Protein AF-A0A7X6Z9E1-F1 (afdb_monomer)

Sequence (309 aa):
MRNSAIYTGRVNTELPEDPATLPESLDFDAARTESERLTTEIERYRLSYHSEGVSLVSDAEYDALVRQLEAIERAFPELAGLDSPTRQVGAAIVSAGFPTHEHAERMLSLDNVFSLDELREWLDKTRAAAGRDVRWLCELKIAGLALSLAYRDGALETASTRGDGRVGEDLTENLPYLPMIPRRLTGEGIPEFFEARGEVFLSTAGFEALNERQHELQEAYAAEQRAKGVDEAQITVRYPEFANARNTAAGSLRQRAEKKNETELALMKERLARLALYVHGIGAWQDPAFENQSDAYDLLASWGLPVSP

Foldseek 3Di:
DDDDDDPPDDDPPDCDPALLDDPPPCDPVNLLVLLVVLQVVLQVQLCCCQAVLDGPDDPVVSVSSLSNNVSSCVVPVVSVDPPRPNNWARAADPALPFDKDFFPFFADDDDDDDDPVSVVVVVVVVCVVVVDDDDDDDDDPDQAWKWKFKDAPQATDFIFTCRRRGMTGTLVQCVVLQVQDDRGFDDDDDDRIWIFMWGKWADPVLLVVLQVVLVVVLVVQLVVCVVVVHDSVRRDRPRDRDDDTHSLRSVLSSDDPPPDDPVRNVSSSSSNNRIHIATQDIGDDDDDDDDDSVVVQVVCVNRVRHHGD

Mean predicted aligned error: 9.22 Å

pLDDT: mean 86.23, std 15.83, range [26.33, 98.19]

Radius of gyration: 23.2 Å; Cα contacts (8 Å, |Δi|>4): 419; chains: 1; bounding box: 50×64×64 Å

Solvent-accessible surface area (backbone atoms only — not comparable to full-atom values): 18052 Å² total; per-residue (Å²): 143,82,86,82,84,78,83,84,71,87,71,85,84,73,77,62,100,46,54,64,64,73,66,98,78,69,45,71,70,58,45,49,55,50,43,54,51,43,48,53,51,51,51,53,48,41,46,36,36,74,53,72,36,41,74,91,63,54,72,69,59,51,54,37,50,51,41,34,42,53,41,48,28,70,78,39,60,89,70,55,50,89,84,33,69,93,75,55,41,75,36,81,81,58,68,77,78,48,53,77,36,74,51,93,40,75,49,80,78,79,91,85,72,90,46,74,66,53,45,48,52,51,52,53,54,48,40,64,72,64,76,48,94,77,85,84,88,86,79,83,85,75,69,40,33,53,35,39,37,34,26,45,73,35,32,58,73,46,32,27,39,41,34,38,16,48,44,15,41,42,43,55,87,48,48,91,35,30,81,70,59,65,61,52,54,47,79,78,90,73,52,65,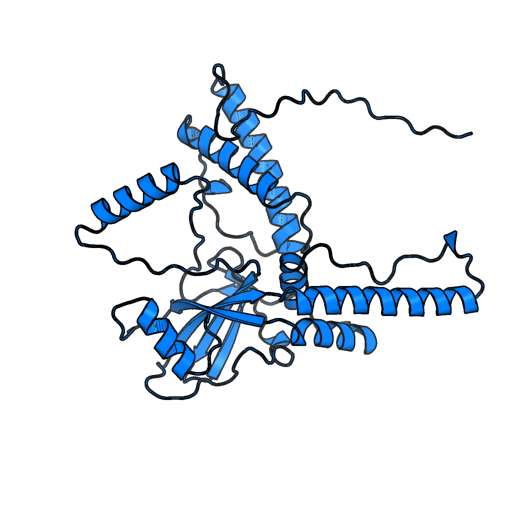52,38,25,47,21,29,37,34,22,35,50,71,69,48,37,51,54,50,36,54,50,23,50,54,53,33,50,54,51,47,51,54,39,46,77,71,69,48,55,77,93,71,60,73,84,84,42,70,71,74,93,47,43,32,41,46,30,43,45,43,64,60,55,66,74,75,94,50,53,74,69,56,43,49,55,49,41,58,50,33,55,50,44,42,57,34,43,81,45,75,53,43,51,92,79,76,92,66,92,48,77,70,53,48,45,58,50,42,39,57,26,62,46,47,45,75,131

Structure (mmCIF, N/CA/C/O backbone):
data_AF-A0A7X6Z9E1-F1
#
_entry.id   AF-A0A7X6Z9E1-F1
#
loop_
_atom_site.group_PDB
_atom_site.id
_atom_site.type_symbol
_atom_site.label_atom_id
_atom_site.label_alt_id
_atom_site.label_comp_id
_atom_site.label_asym_id
_atom_site.label_entity_id
_atom_site.label_seq_id
_atom_site.pdbx_PDB_ins_code
_atom_site.Cartn_x
_atom_site.Cartn_y
_atom_site.Cartn_z
_atom_site.occupancy
_atom_site.B_iso_or_equiv
_atom_site.auth_seq_id
_atom_site.auth_comp_id
_atom_site.auth_asym_id
_atom_site.auth_atom_id
_atom_site.pdbx_PDB_model_num
ATOM 1 N N . MET A 1 1 ? -21.229 36.263 23.305 1.00 38.56 1 MET A N 1
ATOM 2 C CA . MET A 1 1 ? -20.006 37.078 23.483 1.00 38.56 1 MET A CA 1
ATOM 3 C C . MET A 1 1 ? -18.824 36.161 23.749 1.00 38.56 1 MET A C 1
ATOM 5 O O . MET A 1 1 ? -18.712 35.668 24.863 1.00 38.56 1 MET A O 1
ATOM 9 N N . ARG A 1 2 ? -17.977 35.923 22.743 1.00 26.33 2 ARG A N 1
ATOM 10 C CA . ARG A 1 2 ? -16.512 35.794 22.857 1.00 26.33 2 ARG A CA 1
ATOM 11 C C . ARG A 1 2 ? -15.927 35.586 21.457 1.00 26.33 2 ARG A C 1
ATOM 13 O O . ARG A 1 2 ? -16.505 34.881 20.641 1.00 26.33 2 ARG A O 1
ATOM 20 N N . ASN A 1 3 ? -14.850 36.322 21.215 1.00 27.34 3 ASN A N 1
ATOM 21 C CA . ASN A 1 3 ? -14.206 36.603 19.938 1.00 27.34 3 ASN A CA 1
ATOM 22 C C . ASN A 1 3 ? -13.563 35.366 19.299 1.00 27.34 3 ASN A C 1
ATOM 24 O O . ASN A 1 3 ? -12.777 34.687 19.954 1.00 27.34 3 ASN A O 1
ATOM 28 N N . SER A 1 4 ? -13.805 35.172 18.000 1.00 27.34 4 SER A N 1
ATOM 29 C CA . SER A 1 4 ? -12.884 34.475 17.100 1.00 27.34 4 SER A CA 1
ATOM 30 C C . SER A 1 4 ? -11.981 35.535 16.466 1.00 27.34 4 SER A C 1
ATOM 32 O O . SER A 1 4 ? -12.463 36.425 15.763 1.00 27.34 4 SER A O 1
ATOM 34 N N . ALA A 1 5 ? -10.691 35.501 16.793 1.00 29.44 5 ALA A N 1
ATOM 35 C CA . ALA A 1 5 ? -9.685 36.319 16.134 1.00 29.44 5 ALA A CA 1
ATOM 36 C C . ALA A 1 5 ? -9.333 35.651 14.800 1.00 29.44 5 ALA A C 1
ATOM 38 O O . ALA A 1 5 ? -8.712 34.591 14.768 1.00 29.44 5 ALA A O 1
ATOM 39 N N . ILE A 1 6 ? -9.776 36.269 13.707 1.00 31.61 6 ILE A N 1
ATOM 40 C CA . ILE A 1 6 ? -9.461 35.872 12.337 1.00 31.61 6 ILE A CA 1
ATOM 41 C C . ILE A 1 6 ? -7.993 36.221 12.081 1.00 31.61 6 ILE A C 1
ATOM 43 O O . ILE A 1 6 ? -7.605 37.389 12.127 1.00 31.61 6 ILE A O 1
ATOM 47 N N . TYR A 1 7 ? -7.179 35.201 11.821 1.00 27.44 7 TYR A N 1
ATOM 48 C CA . TYR A 1 7 ? -5.804 35.349 11.363 1.00 27.44 7 TYR A CA 1
ATOM 49 C C . TYR A 1 7 ? -5.834 35.811 9.899 1.00 27.44 7 TYR A C 1
ATOM 51 O O . TYR A 1 7 ? -5.914 35.007 8.976 1.00 27.44 7 TYR A O 1
ATOM 59 N N . THR A 1 8 ? -5.840 37.124 9.667 1.00 30.94 8 THR A N 1
ATOM 60 C CA . THR A 1 8 ? -5.689 37.700 8.324 1.00 30.94 8 THR A CA 1
ATOM 61 C C . THR A 1 8 ? -4.210 37.750 7.952 1.00 30.94 8 THR A C 1
ATOM 63 O O . THR A 1 8 ? -3.573 38.800 8.032 1.00 30.94 8 THR A O 1
ATOM 66 N N . GLY A 1 9 ? -3.657 36.606 7.555 1.00 27.52 9 GLY A N 1
ATOM 67 C CA . GLY A 1 9 ? -2.467 36.559 6.711 1.00 27.52 9 GLY A CA 1
ATOM 68 C C . GLY A 1 9 ? -2.925 36.560 5.257 1.00 27.52 9 GLY A C 1
ATOM 69 O O . GLY A 1 9 ? -3.604 35.631 4.834 1.00 27.52 9 GLY A O 1
ATOM 70 N N . ARG A 1 10 ? -2.615 37.620 4.502 1.00 27.36 10 ARG A N 1
ATOM 71 C CA . ARG A 1 10 ? -2.819 37.647 3.048 1.00 27.36 10 ARG A CA 1
ATOM 72 C C . ARG A 1 10 ? -1.959 36.549 2.423 1.00 27.36 10 ARG A C 1
ATOM 74 O O . ARG A 1 10 ? -0.752 36.720 2.302 1.00 27.36 10 ARG A O 1
ATOM 81 N N . VAL A 1 11 ? -2.585 35.448 2.031 1.00 32.00 11 VAL A N 1
ATOM 82 C CA . VAL A 1 11 ? -2.021 34.534 1.041 1.00 32.00 11 VAL A CA 1
ATOM 83 C C . VAL A 1 11 ? -2.317 35.183 -0.306 1.00 32.00 11 VAL A C 1
ATOM 85 O O . VAL A 1 11 ? -3.482 35.390 -0.640 1.00 32.00 11 VAL A O 1
ATOM 88 N N . ASN A 1 12 ? -1.281 35.597 -1.036 1.00 28.36 12 ASN A N 1
ATOM 89 C CA . ASN A 1 12 ? -1.435 35.956 -2.443 1.00 28.36 12 ASN A CA 1
ATOM 90 C C . ASN A 1 12 ? -1.865 34.683 -3.180 1.00 28.36 12 ASN A C 1
ATOM 92 O O . ASN A 1 12 ? -1.055 33.802 -3.441 1.00 28.36 12 ASN A O 1
ATOM 96 N N . THR A 1 13 ? -3.163 34.563 -3.433 1.00 41.59 13 THR A N 1
ATOM 97 C CA . THR A 1 13 ? -3.771 33.475 -4.191 1.00 41.59 13 THR A CA 1
ATOM 98 C C . THR A 1 13 ? -3.741 33.819 -5.672 1.00 41.59 13 THR A C 1
ATOM 100 O O . THR A 1 13 ? -4.743 34.261 -6.221 1.00 41.59 13 THR A O 1
ATOM 103 N N . GLU A 1 14 ? -2.597 33.609 -6.307 1.00 31.92 14 GLU A N 1
ATOM 104 C CA . GLU A 1 14 ? -2.537 33.282 -7.732 1.00 31.92 14 GLU A CA 1
ATOM 105 C C . GLU A 1 14 ? -1.564 32.109 -7.848 1.00 31.92 14 GLU A C 1
ATOM 107 O O . GLU A 1 14 ? -0.357 32.279 -7.990 1.00 31.92 14 GLU A O 1
ATOM 112 N N . LEU A 1 15 ? -2.094 30.896 -7.665 1.00 36.53 15 LEU A N 1
ATOM 113 C CA . LEU A 1 15 ? -1.390 29.695 -8.102 1.00 36.53 15 LEU A CA 1
ATOM 114 C C . LEU A 1 15 ? -1.366 29.740 -9.641 1.00 36.53 15 LEU A C 1
ATOM 116 O O . LEU A 1 15 ? -2.427 29.973 -10.226 1.00 36.53 15 LEU A O 1
ATOM 120 N N . PRO A 1 16 ? -0.207 29.567 -10.299 1.00 40.00 16 PRO A N 1
ATOM 121 C CA . PRO A 1 16 ? -0.143 29.545 -11.757 1.00 40.00 16 PRO A CA 1
ATOM 122 C C . PRO 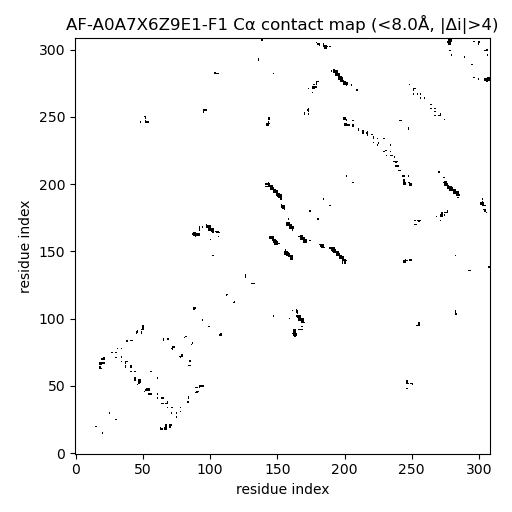A 1 16 ? -1.040 28.434 -12.327 1.00 40.00 16 PRO A C 1
ATOM 124 O O . PRO A 1 16 ? -1.186 27.377 -11.712 1.00 40.00 16 PRO A O 1
ATOM 127 N N . GLU A 1 17 ? -1.631 28.674 -13.507 1.00 50.03 17 GLU A N 1
ATOM 128 C CA . GLU A 1 17 ? -2.515 27.715 -14.204 1.00 50.03 17 GLU A CA 1
ATOM 129 C C . GLU A 1 17 ? -1.821 26.375 -14.518 1.00 50.03 17 GLU A C 1
ATOM 131 O O . GLU A 1 17 ? -2.497 25.365 -14.713 1.00 50.03 17 GLU A O 1
ATOM 136 N N . ASP A 1 18 ? -0.484 26.346 -14.488 1.00 55.84 18 ASP A N 1
ATOM 137 C CA . ASP A 1 18 ? 0.334 25.138 -14.503 1.00 55.84 18 ASP A CA 1
ATOM 138 C C . ASP A 1 18 ? 1.403 25.203 -13.388 1.00 55.84 18 ASP A C 1
ATOM 140 O O . ASP A 1 18 ? 2.266 26.088 -13.425 1.00 55.84 18 ASP A O 1
ATOM 144 N N . PRO A 1 19 ? 1.402 24.278 -12.406 1.00 53.09 19 PRO A N 1
ATOM 145 C CA . PRO A 1 19 ? 2.428 24.221 -11.368 1.00 53.09 19 PRO A CA 1
ATOM 146 C C . PRO A 1 19 ? 3.848 23.997 -11.919 1.00 53.09 19 PRO A C 1
ATOM 148 O O . PRO A 1 19 ? 4.804 24.243 -11.197 1.00 53.09 19 PRO A O 1
ATOM 151 N N . ALA A 1 20 ? 4.030 23.580 -13.175 1.00 54.25 20 ALA A N 1
ATOM 152 C CA . ALA A 1 20 ? 5.351 23.476 -13.796 1.00 54.25 20 ALA A CA 1
ATOM 153 C C . ALA A 1 20 ? 5.902 24.813 -14.340 1.00 54.25 20 ALA A C 1
ATOM 155 O O . ALA A 1 20 ? 7.067 24.874 -14.745 1.00 54.25 20 ALA A O 1
ATOM 156 N N . THR A 1 21 ? 5.104 25.887 -14.361 1.00 59.06 21 THR A N 1
ATOM 157 C CA . THR A 1 21 ? 5.543 27.182 -14.900 1.00 59.06 21 THR A CA 1
ATOM 158 C C . THR A 1 21 ? 6.274 27.986 -13.829 1.00 59.06 21 THR A C 1
ATOM 160 O O . THR A 1 21 ? 5.664 28.540 -12.913 1.00 59.06 21 THR A O 1
ATOM 163 N N . LEU A 1 22 ? 7.600 28.064 -13.952 1.00 62.12 22 LEU A N 1
ATOM 164 C CA . LEU A 1 22 ? 8.420 28.935 -13.113 1.00 62.12 22 LEU A CA 1
ATOM 165 C C . LEU A 1 22 ? 8.098 30.412 -13.408 1.00 62.12 22 LEU A C 1
ATOM 167 O O . LEU A 1 22 ? 7.873 30.758 -14.571 1.00 62.12 22 LEU A O 1
ATOM 171 N N . PRO A 1 23 ? 8.116 31.305 -12.402 1.00 66.62 23 PRO A N 1
ATOM 172 C CA . PRO A 1 23 ? 7.991 32.739 -12.641 1.00 66.62 23 PRO A CA 1
ATOM 173 C C . PRO A 1 23 ? 9.067 33.215 -13.626 1.00 66.62 23 PRO A C 1
ATOM 175 O O . PRO A 1 23 ? 10.237 32.865 -13.466 1.00 66.62 23 PRO A O 1
ATOM 178 N N . GLU A 1 24 ? 8.708 34.074 -14.589 1.00 57.91 24 GLU A N 1
ATOM 179 C CA . GLU A 1 24 ? 9.650 34.635 -15.582 1.00 57.91 24 GLU A CA 1
ATOM 180 C C . GLU A 1 24 ? 10.861 35.357 -14.949 1.00 57.91 24 GLU A C 1
ATOM 182 O O . GLU A 1 24 ? 11.866 35.592 -15.617 1.00 57.91 24 GLU A O 1
ATOM 187 N N . SER A 1 25 ? 10.786 35.701 -13.658 1.00 59.66 25 SER A N 1
ATOM 188 C CA . SER A 1 25 ? 11.817 36.412 -12.898 1.00 59.66 25 SER A CA 1
ATOM 189 C C . SER A 1 25 ? 12.457 35.589 -11.771 1.00 59.66 25 SER A C 1
ATOM 191 O O . SER A 1 25 ? 12.942 36.184 -10.807 1.00 59.66 25 SER A O 1
ATOM 193 N N . LEU A 1 26 ? 12.409 34.253 -11.812 1.00 73.19 26 LEU A N 1
ATOM 194 C CA . LEU A 1 26 ? 13.021 33.440 -10.758 1.00 73.19 26 LEU A CA 1
ATOM 195 C C . LEU A 1 26 ? 14.556 33.511 -10.864 1.00 73.19 26 LEU A C 1
ATOM 197 O O . LEU A 1 26 ? 15.163 32.858 -11.710 1.00 73.19 26 LEU A O 1
ATOM 201 N N . ASP A 1 27 ? 15.185 34.341 -10.031 1.00 87.69 27 ASP A N 1
ATOM 202 C CA . ASP A 1 27 ? 16.640 34.343 -9.870 1.00 87.69 27 ASP A CA 1
ATOM 203 C C . ASP A 1 27 ? 17.106 33.166 -8.993 1.00 87.69 27 ASP A C 1
ATOM 205 O O . ASP A 1 27 ? 16.302 32.472 -8.369 1.00 87.69 27 ASP A O 1
ATOM 209 N N . PHE A 1 28 ? 18.416 32.908 -8.964 1.00 84.56 28 PHE A N 1
ATOM 210 C CA . PHE A 1 28 ? 18.972 31.756 -8.248 1.00 84.56 28 PHE A CA 1
ATOM 211 C C . PHE A 1 28 ? 18.683 31.784 -6.738 1.00 84.56 28 PHE A C 1
ATOM 213 O O . PHE A 1 28 ? 18.437 30.738 -6.141 1.00 84.56 28 PHE A O 1
ATOM 220 N N . ASP A 1 29 ? 18.708 32.960 -6.103 1.00 87.69 29 ASP A N 1
ATOM 221 C CA . ASP A 1 29 ? 18.466 33.068 -4.662 1.00 87.69 29 ASP A CA 1
ATOM 222 C C . ASP A 1 29 ? 16.988 32.811 -4.334 1.00 87.69 29 ASP A C 1
ATOM 224 O O . ASP A 1 29 ? 16.693 32.075 -3.389 1.00 87.69 29 ASP A O 1
ATOM 228 N N . ALA A 1 30 ? 16.066 33.331 -5.150 1.00 87.25 30 ALA A N 1
ATOM 229 C CA . ALA A 1 30 ? 14.642 33.030 -5.062 1.00 87.25 30 ALA A CA 1
ATOM 230 C C . ALA A 1 30 ? 14.359 31.543 -5.332 1.00 87.25 30 ALA A C 1
ATOM 232 O O . ALA A 1 30 ? 13.601 30.920 -4.588 1.00 87.25 30 ALA A O 1
ATOM 233 N N . ALA A 1 31 ? 15.011 30.955 -6.341 1.00 87.75 31 ALA A N 1
ATOM 234 C CA . ALA A 1 31 ? 14.910 29.533 -6.657 1.00 87.75 31 ALA A CA 1
ATOM 235 C C . ALA A 1 31 ? 15.412 28.649 -5.507 1.00 87.75 31 ALA A C 1
ATOM 237 O O . ALA A 1 31 ? 14.767 27.656 -5.174 1.00 87.75 31 ALA A O 1
ATOM 238 N N . ARG A 1 32 ? 16.521 29.024 -4.853 1.00 87.62 32 ARG A N 1
ATOM 239 C CA . ARG A 1 32 ? 17.040 28.315 -3.675 1.00 87.62 32 ARG A CA 1
ATOM 240 C C . ARG A 1 32 ? 16.054 28.371 -2.512 1.00 87.62 32 ARG A C 1
ATOM 242 O O . ARG A 1 32 ? 15.739 27.330 -1.947 1.00 87.62 32 ARG A O 1
ATOM 249 N N . THR A 1 33 ? 15.548 29.557 -2.169 1.00 90.44 33 THR A N 1
ATOM 250 C CA . THR A 1 33 ? 14.579 29.713 -1.071 1.00 90.44 33 THR A CA 1
ATOM 251 C C . THR A 1 33 ? 13.296 28.927 -1.329 1.00 90.44 33 THR A C 1
ATOM 253 O O . THR A 1 33 ? 12.785 28.273 -0.420 1.00 90.44 33 THR A O 1
ATOM 256 N N . GLU A 1 34 ? 12.789 28.949 -2.560 1.00 91.31 34 GLU A N 1
ATOM 257 C CA . GLU A 1 34 ? 11.586 28.196 -2.906 1.00 91.31 34 GLU A CA 1
ATOM 258 C C . GLU A 1 34 ? 11.838 26.682 -2.925 1.00 91.31 34 GLU A C 1
ATOM 260 O O . GLU A 1 34 ? 11.025 25.924 -2.398 1.00 91.31 34 GLU A O 1
ATOM 265 N N . SER A 1 35 ? 12.996 26.234 -3.422 1.00 90.38 35 SER A N 1
ATOM 266 C CA . SER A 1 35 ? 13.418 24.827 -3.361 1.00 90.38 35 SER A CA 1
ATOM 267 C C . SER A 1 35 ? 13.499 24.307 -1.918 1.00 90.38 35 SER A C 1
ATOM 269 O O . SER A 1 35 ? 12.968 23.237 -1.611 1.00 90.38 35 SER A O 1
ATOM 271 N N . GLU A 1 36 ? 14.079 25.083 -0.995 1.00 90.69 36 GLU A N 1
ATOM 272 C CA . GLU A 1 36 ? 14.150 24.741 0.434 1.00 90.69 36 GLU A CA 1
ATOM 273 C C . GLU A 1 36 ? 12.754 24.656 1.079 1.00 90.69 36 GLU A C 1
ATOM 275 O O . GLU A 1 36 ? 12.471 23.731 1.854 1.00 90.69 36 GLU A O 1
ATOM 280 N N . ARG A 1 37 ? 11.859 25.594 0.738 1.00 94.31 37 ARG A N 1
ATOM 281 C CA . ARG A 1 37 ? 10.468 25.613 1.215 1.00 94.31 37 ARG A CA 1
ATOM 282 C C . ARG A 1 37 ? 9.698 24.384 0.729 1.00 94.31 37 ARG A C 1
ATOM 284 O O . ARG A 1 37 ? 9.103 23.683 1.549 1.00 94.31 37 ARG A O 1
ATOM 291 N N . LEU A 1 38 ? 9.743 24.109 -0.576 1.00 93.31 38 LEU A N 1
ATOM 292 C CA . LEU A 1 38 ? 9.086 22.960 -1.200 1.00 93.31 38 LEU A CA 1
ATOM 293 C C . LEU A 1 38 ? 9.622 21.647 -0.635 1.00 93.31 38 LEU A C 1
ATOM 295 O O . LEU A 1 38 ? 8.834 20.800 -0.227 1.00 93.31 38 LEU A O 1
ATOM 299 N N . THR A 1 39 ? 10.945 21.510 -0.521 1.00 90.00 39 THR A N 1
ATOM 300 C CA . THR A 1 39 ? 11.585 20.333 0.083 1.00 90.00 39 THR A CA 1
ATOM 301 C C . THR A 1 39 ? 11.054 20.083 1.493 1.00 90.00 39 THR A C 1
ATOM 303 O O . THR A 1 39 ? 10.641 18.971 1.816 1.00 90.00 39 THR A O 1
ATOM 306 N N . THR A 1 40 ? 10.984 21.127 2.323 1.00 90.19 40 THR A N 1
ATOM 307 C CA . THR A 1 40 ? 10.484 21.019 3.701 1.00 90.19 40 THR A CA 1
ATOM 308 C C . THR A 1 40 ? 9.015 20.583 3.756 1.00 90.19 40 THR A C 1
ATOM 310 O O . THR A 1 40 ? 8.646 19.733 4.570 1.00 90.19 40 THR A O 1
ATOM 313 N N . GLU A 1 41 ? 8.156 21.150 2.906 1.00 92.56 41 GLU A N 1
ATOM 314 C CA . GLU A 1 41 ? 6.738 20.779 2.853 1.00 92.56 41 GLU A CA 1
ATOM 315 C C . GLU A 1 41 ? 6.529 19.355 2.339 1.00 92.56 41 GLU A C 1
ATOM 317 O O . GLU A 1 41 ? 5.775 18.597 2.954 1.00 92.56 41 GLU A O 1
ATOM 322 N N . ILE A 1 42 ? 7.227 18.978 1.265 1.00 90.62 42 ILE A N 1
ATOM 323 C CA . ILE A 1 42 ? 7.170 17.640 0.673 1.00 90.62 42 ILE A CA 1
ATOM 324 C C . ILE A 1 42 ? 7.614 16.596 1.698 1.00 90.62 42 ILE A C 1
ATOM 326 O O . ILE A 1 42 ? 6.895 15.622 1.908 1.00 90.62 42 ILE A O 1
ATOM 330 N N . GLU A 1 43 ? 8.728 16.811 2.403 1.00 87.50 43 GLU A N 1
ATOM 331 C CA . GLU A 1 43 ? 9.189 15.898 3.457 1.00 87.50 43 GLU A CA 1
ATOM 332 C C . GLU A 1 43 ? 8.184 15.772 4.603 1.00 87.50 43 GLU A C 1
ATOM 334 O O . GLU A 1 43 ? 7.898 14.667 5.069 1.00 87.50 43 GLU A O 1
ATOM 339 N N . ARG A 1 44 ? 7.578 16.884 5.032 1.00 87.12 44 ARG A N 1
ATOM 340 C CA . ARG A 1 44 ? 6.529 16.858 6.059 1.00 87.12 44 ARG A CA 1
ATOM 341 C C . ARG A 1 44 ? 5.332 16.014 5.619 1.00 87.12 44 ARG A C 1
ATOM 343 O O . ARG A 1 44 ? 4.812 15.230 6.415 1.00 87.12 44 ARG A O 1
ATOM 350 N N . TYR A 1 45 ? 4.888 16.165 4.372 1.00 88.38 45 TYR A N 1
ATOM 351 C CA . TYR A 1 45 ? 3.771 15.391 3.832 1.00 88.38 45 TYR A CA 1
ATOM 352 C C . TYR A 1 45 ? 4.134 13.918 3.632 1.00 88.38 45 TYR A C 1
ATOM 354 O O . TYR A 1 45 ? 3.349 13.056 4.028 1.00 88.38 45 TYR A O 1
ATOM 362 N N . ARG A 1 46 ? 5.337 13.617 3.121 1.00 83.44 46 ARG A N 1
ATOM 363 C CA . ARG A 1 46 ? 5.868 12.248 3.010 1.00 83.44 46 ARG A CA 1
ATOM 364 C C . ARG A 1 46 ? 5.894 11.567 4.367 1.00 83.44 46 ARG A C 1
ATOM 366 O O . ARG A 1 46 ? 5.413 10.443 4.487 1.00 83.44 46 ARG A O 1
ATOM 373 N N . LEU A 1 47 ? 6.410 12.249 5.389 1.00 79.06 47 LEU A N 1
ATOM 374 C CA . LEU A 1 47 ? 6.483 11.720 6.743 1.00 79.06 47 LEU A CA 1
ATOM 375 C C . LEU A 1 47 ? 5.088 11.432 7.304 1.00 79.06 47 LEU A C 1
ATOM 377 O O . LEU A 1 47 ? 4.846 10.305 7.728 1.00 79.06 47 LEU A O 1
ATOM 381 N N . SER A 1 48 ? 4.160 12.393 7.284 1.00 79.31 48 SER A N 1
ATOM 382 C CA . SER A 1 48 ? 2.804 12.185 7.825 1.00 79.31 48 SER A CA 1
ATOM 383 C C . SER A 1 48 ? 2.067 11.054 7.091 1.00 79.31 48 SER A C 1
ATOM 385 O O . SER A 1 48 ? 1.511 10.153 7.724 1.00 79.31 48 SER A O 1
ATOM 387 N N . TYR A 1 49 ? 2.182 10.997 5.760 1.00 76.00 49 TYR A N 1
ATOM 388 C CA . TYR A 1 49 ? 1.582 9.931 4.961 1.00 76.00 49 TYR A CA 1
ATOM 389 C C . TYR A 1 49 ? 2.187 8.555 5.284 1.00 76.00 49 TYR A C 1
ATOM 391 O O . TYR A 1 49 ? 1.469 7.612 5.622 1.00 76.00 49 TYR A O 1
ATOM 399 N N . HIS A 1 50 ? 3.515 8.428 5.210 1.00 68.81 50 HIS A N 1
ATOM 400 C CA . HIS A 1 50 ? 4.189 7.137 5.335 1.00 68.81 50 HIS A CA 1
ATOM 401 C C . HIS A 1 50 ? 4.304 6.637 6.772 1.00 68.81 50 HIS A C 1
ATOM 403 O O . HIS A 1 50 ? 4.334 5.425 6.962 1.00 68.81 50 HIS A O 1
ATOM 409 N N . SER A 1 51 ? 4.370 7.521 7.772 1.00 68.62 51 SER A N 1
ATOM 410 C CA . SER A 1 51 ? 4.536 7.140 9.180 1.00 68.62 51 SER A CA 1
ATOM 411 C C . SER A 1 51 ? 3.226 7.142 9.962 1.00 68.62 51 SER A C 1
ATOM 413 O O . SER A 1 51 ? 2.939 6.152 10.633 1.00 68.62 51 SER A O 1
ATOM 415 N N . GLU A 1 52 ? 2.408 8.187 9.828 1.00 67.12 52 GLU A N 1
ATOM 416 C CA . GLU A 1 52 ? 1.179 8.375 10.611 1.00 67.12 52 GLU A CA 1
ATOM 417 C C . GLU A 1 52 ? -0.054 7.798 9.898 1.00 67.12 52 GLU A C 1
ATOM 419 O O . GLU A 1 52 ? -1.090 7.590 10.528 1.00 67.12 52 GLU A O 1
ATOM 424 N N . GLY A 1 53 ? 0.045 7.514 8.592 1.00 66.56 53 GLY A N 1
ATOM 425 C CA . GLY A 1 53 ? -1.093 7.084 7.775 1.00 66.56 53 GLY A CA 1
ATOM 426 C C . GLY A 1 53 ? -2.112 8.203 7.545 1.00 66.56 53 GLY A C 1
ATOM 427 O O . GLY A 1 53 ? -3.278 7.929 7.253 1.00 66.56 53 GLY A O 1
ATOM 428 N N . VAL A 1 54 ? -1.690 9.461 7.703 1.00 70.69 54 VAL A N 1
ATOM 429 C CA . VAL A 1 54 ? -2.529 10.653 7.563 1.00 70.69 54 VAL A CA 1
ATOM 430 C C . VAL A 1 54 ? -2.062 11.438 6.342 1.00 70.69 54 VAL A C 1
ATOM 432 O O . VAL A 1 54 ? -0.885 11.752 6.210 1.00 70.69 54 VAL A O 1
ATOM 435 N N . SER A 1 55 ? -2.990 11.779 5.443 1.00 77.81 55 S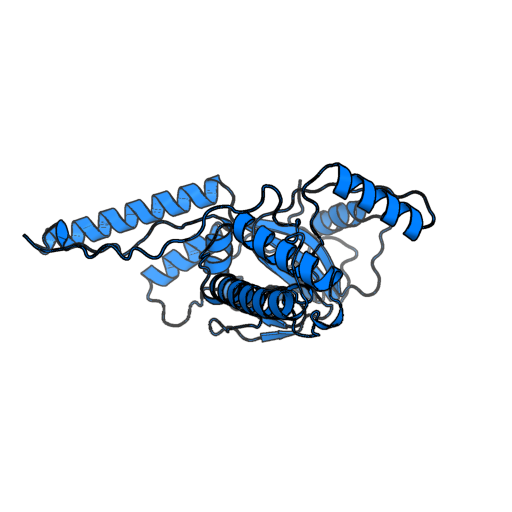ER A N 1
ATOM 436 C CA . SER A 1 55 ? -2.697 12.717 4.352 1.00 77.81 55 SER A CA 1
ATOM 437 C C . SER A 1 55 ? -3.133 14.112 4.773 1.00 77.81 55 SER A C 1
ATOM 439 O O . SER A 1 55 ? -4.318 14.335 5.016 1.00 77.81 55 SER A O 1
ATOM 441 N N . LEU A 1 56 ? -2.178 15.036 4.881 1.00 83.69 56 LEU A N 1
ATOM 442 C CA . LEU A 1 56 ? -2.442 16.440 5.228 1.00 83.69 56 LEU A CA 1
ATOM 443 C C . LEU A 1 56 ? -2.900 17.273 4.024 1.00 83.69 56 LEU A C 1
ATOM 445 O O . LEU A 1 56 ? -3.498 18.329 4.206 1.00 83.69 56 LEU A O 1
ATOM 449 N N . VAL A 1 57 ? -2.604 16.792 2.817 1.00 86.31 57 VAL A N 1
ATOM 450 C CA . VAL A 1 57 ? -2.983 17.376 1.525 1.00 86.31 57 VAL A CA 1
ATOM 451 C C . VAL A 1 57 ? -3.499 16.272 0.602 1.00 86.31 57 VAL A C 1
ATOM 453 O O . VAL A 1 57 ? -3.307 15.084 0.880 1.00 86.31 57 VAL A O 1
ATOM 456 N N . SER A 1 58 ? -4.181 16.641 -0.476 1.00 83.50 58 SER A N 1
ATOM 457 C CA . SER A 1 58 ? -4.577 15.701 -1.528 1.00 83.50 58 SER A CA 1
ATOM 458 C C . SER A 1 58 ? -3.375 15.240 -2.365 1.00 83.50 58 SER A C 1
ATOM 460 O O . SER A 1 58 ? -2.363 15.937 -2.446 1.00 83.50 58 SER A O 1
ATOM 462 N N . ASP A 1 59 ? -3.500 14.087 -3.034 1.00 81.38 59 ASP A N 1
ATOM 463 C CA . ASP A 1 59 ? -2.454 13.565 -3.933 1.00 81.38 59 ASP A CA 1
ATOM 464 C C . ASP A 1 59 ? -2.116 14.578 -5.048 1.00 81.38 59 ASP A C 1
ATOM 466 O O . ASP A 1 59 ? -0.949 14.805 -5.347 1.00 81.38 59 ASP A O 1
ATOM 470 N N . ALA A 1 60 ? -3.121 15.271 -5.597 1.00 81.69 60 ALA A N 1
ATOM 471 C CA . ALA A 1 60 ? -2.920 16.282 -6.638 1.00 81.69 60 ALA A CA 1
ATOM 472 C C . ALA A 1 60 ? -2.145 17.517 -6.141 1.00 81.69 60 ALA A C 1
ATOM 474 O O . ALA A 1 60 ? -1.320 18.062 -6.874 1.00 81.69 60 ALA A O 1
ATOM 475 N N . GLU A 1 61 ? -2.398 17.960 -4.905 1.00 88.19 61 GLU A N 1
ATOM 476 C CA . GLU A 1 61 ? -1.638 19.050 -4.281 1.00 88.19 61 GLU A CA 1
ATOM 477 C C . GLU A 1 61 ? -0.191 18.625 -4.017 1.00 88.19 61 GLU A C 1
ATOM 479 O O . GLU A 1 61 ? 0.730 19.385 -4.308 1.00 88.19 61 GLU A O 1
ATOM 484 N N . TYR A 1 62 ? 0.024 17.400 -3.527 1.00 88.25 62 TYR A N 1
ATOM 485 C CA . TYR A 1 62 ? 1.365 16.848 -3.334 1.00 88.25 62 TYR A CA 1
ATOM 486 C C . TYR A 1 62 ? 2.143 16.763 -4.659 1.00 88.25 62 TYR A C 1
ATOM 488 O O . TYR A 1 62 ? 3.257 17.279 -4.751 1.00 88.25 62 TYR A O 1
ATOM 496 N N . ASP A 1 63 ? 1.538 16.195 -5.705 1.00 86.12 63 ASP A N 1
ATOM 497 C CA . ASP A 1 63 ? 2.155 16.060 -7.029 1.00 86.12 63 ASP A CA 1
ATOM 498 C C . ASP A 1 63 ? 2.450 17.427 -7.673 1.00 86.12 63 ASP A C 1
ATOM 500 O O . ASP A 1 63 ? 3.423 17.581 -8.413 1.00 86.12 63 ASP A O 1
ATOM 504 N N . ALA A 1 64 ? 1.636 18.451 -7.397 1.00 88.75 64 ALA A N 1
ATOM 505 C CA . ALA A 1 64 ? 1.912 19.817 -7.838 1.00 88.75 64 ALA A CA 1
ATOM 506 C C . ALA A 1 64 ? 3.169 20.399 -7.169 1.00 88.75 64 ALA A C 1
ATOM 508 O O . ALA A 1 64 ? 3.994 20.993 -7.861 1.00 88.75 64 ALA A O 1
ATOM 509 N N . LEU A 1 65 ? 3.348 20.191 -5.860 1.00 92.31 65 LEU A N 1
ATOM 510 C CA . LEU A 1 65 ? 4.541 20.642 -5.132 1.00 92.31 65 LEU A CA 1
ATOM 511 C C . LEU A 1 65 ? 5.807 19.928 -5.621 1.00 92.31 65 LEU A C 1
ATOM 513 O O . LEU A 1 65 ? 6.838 20.569 -5.817 1.00 92.31 65 LEU A O 1
ATOM 517 N N . VAL A 1 66 ? 5.727 18.615 -5.861 1.00 89.12 66 VAL A N 1
ATOM 518 C CA . VAL A 1 66 ? 6.853 17.837 -6.402 1.00 89.12 66 VAL A CA 1
ATOM 519 C C . VAL A 1 66 ? 7.230 18.332 -7.798 1.00 89.12 66 VAL A C 1
ATOM 521 O O . VAL A 1 66 ? 8.402 18.599 -8.042 1.00 89.12 66 VAL A O 1
ATOM 524 N N . ARG A 1 67 ? 6.256 18.554 -8.691 1.00 88.19 67 ARG A N 1
ATOM 525 C CA . ARG A 1 67 ? 6.523 19.091 -10.039 1.00 88.19 67 ARG A CA 1
ATOM 526 C C . ARG A 1 67 ? 7.121 20.495 -10.019 1.00 88.19 67 ARG A C 1
ATOM 528 O O . ARG A 1 67 ? 7.995 20.787 -10.832 1.00 88.19 67 ARG A O 1
ATOM 535 N N . GLN A 1 68 ? 6.681 21.353 -9.096 1.00 90.19 68 GLN A N 1
ATOM 536 C CA . GLN A 1 68 ? 7.299 22.667 -8.887 1.00 90.19 68 GLN A CA 1
ATOM 537 C C . GLN A 1 68 ? 8.779 22.521 -8.527 1.00 90.19 68 GLN A C 1
ATOM 539 O O . GLN A 1 68 ? 9.629 23.179 -9.129 1.00 90.19 68 GLN A O 1
ATOM 544 N N . LEU A 1 69 ? 9.100 21.619 -7.595 1.00 91.62 69 LEU A N 1
ATOM 545 C CA . LEU A 1 69 ? 10.480 21.362 -7.195 1.00 91.62 69 LEU A CA 1
ATOM 546 C C . LEU A 1 69 ? 11.309 20.786 -8.353 1.00 91.62 69 LEU A C 1
ATOM 548 O O . LEU A 1 69 ? 12.400 21.280 -8.621 1.00 91.62 69 LEU A O 1
ATOM 552 N N . GLU A 1 70 ? 10.777 19.815 -9.099 1.00 89.06 70 GLU A N 1
ATOM 553 C CA . GLU A 1 70 ? 11.431 19.253 -10.288 1.00 89.06 70 GLU A CA 1
ATOM 554 C C . GLU A 1 70 ? 11.700 20.312 -11.366 1.00 89.06 70 GLU A C 1
ATOM 556 O O . GLU A 1 70 ? 12.749 20.290 -12.013 1.00 89.06 70 GLU A O 1
ATOM 561 N N . ALA A 1 71 ? 10.766 21.244 -11.581 1.00 88.94 71 ALA A N 1
ATOM 562 C CA . ALA A 1 71 ? 10.946 22.341 -12.526 1.00 88.94 71 ALA A CA 1
ATOM 563 C C . ALA A 1 71 ? 12.097 23.262 -12.092 1.00 88.94 71 ALA A C 1
ATOM 565 O O . ALA A 1 71 ? 12.947 23.601 -12.920 1.00 88.94 71 ALA A O 1
ATOM 566 N N . ILE A 1 72 ? 12.169 23.607 -10.799 1.00 89.56 72 ILE A N 1
ATOM 567 C CA . ILE A 1 72 ? 13.270 24.398 -10.231 1.00 89.56 72 ILE A CA 1
ATOM 568 C C . ILE A 1 72 ? 14.602 23.662 -10.398 1.00 89.56 72 ILE A C 1
ATOM 570 O O . ILE A 1 72 ? 15.560 24.241 -10.901 1.00 89.56 72 ILE A O 1
ATOM 574 N N . GLU A 1 73 ? 14.666 22.383 -10.036 1.00 90.19 73 GLU A N 1
ATOM 575 C CA . GLU A 1 73 ? 15.879 21.563 -10.141 1.00 90.19 73 GLU A CA 1
ATOM 576 C C . GLU A 1 73 ? 16.355 21.373 -11.583 1.00 90.19 73 GLU A C 1
ATOM 578 O O . GLU A 1 73 ? 17.554 21.275 -11.842 1.00 90.19 73 GLU A O 1
ATOM 583 N N . ARG A 1 74 ? 15.427 21.343 -12.543 1.00 86.81 74 ARG A N 1
ATOM 584 C CA . ARG A 1 74 ? 15.750 21.283 -13.971 1.00 86.81 74 ARG A CA 1
ATOM 585 C C . ARG A 1 74 ? 16.332 22.601 -14.479 1.00 86.81 74 ARG A C 1
ATOM 587 O O . ARG A 1 74 ? 17.243 22.575 -15.303 1.00 86.81 74 ARG A O 1
ATOM 594 N N . ALA A 1 75 ? 15.804 23.733 -14.013 1.00 85.94 75 ALA A N 1
ATOM 595 C CA . ALA A 1 75 ? 16.295 25.063 -14.370 1.00 85.94 75 ALA A CA 1
ATOM 596 C C . ALA A 1 75 ? 17.622 25.410 -13.670 1.00 85.94 75 ALA A C 1
ATOM 598 O O . ALA A 1 75 ? 18.470 26.071 -14.268 1.00 85.94 75 ALA A O 1
ATOM 599 N N . PHE A 1 76 ? 17.818 24.921 -12.441 1.00 85.25 76 PHE A N 1
ATOM 600 C CA . PHE A 1 76 ? 18.990 25.158 -11.596 1.00 85.25 76 PHE A CA 1
ATOM 601 C C . PHE A 1 76 ? 19.547 23.830 -11.051 1.00 85.25 76 PHE A C 1
ATOM 603 O O . PHE A 1 76 ? 19.294 23.476 -9.893 1.00 85.25 76 PHE A O 1
ATOM 610 N N . PRO A 1 77 ? 20.314 23.074 -11.860 1.00 84.62 77 PRO A N 1
ATOM 611 C CA . PRO A 1 77 ? 20.815 21.752 -11.479 1.00 84.62 77 PRO A CA 1
ATOM 612 C C . PRO A 1 77 ? 21.660 21.725 -10.198 1.00 84.62 77 PRO A C 1
ATOM 614 O O . PRO A 1 77 ? 21.756 20.674 -9.564 1.00 84.62 77 PRO A O 1
ATOM 617 N N . GLU A 1 78 ? 22.257 22.852 -9.786 1.00 84.62 78 GLU A N 1
ATOM 618 C CA . GLU A 1 78 ? 23.006 22.958 -8.528 1.00 84.62 78 GLU A CA 1
ATOM 619 C C . GLU A 1 78 ? 22.124 22.803 -7.279 1.00 84.62 78 GLU A C 1
ATOM 621 O O . GLU A 1 78 ? 22.638 22.465 -6.213 1.00 84.62 78 GLU A O 1
ATOM 626 N N . LEU A 1 79 ? 20.811 23.033 -7.398 1.00 84.50 79 LEU A N 1
ATOM 627 C CA . LEU A 1 79 ? 19.847 22.877 -6.303 1.00 84.50 79 LEU A CA 1
ATOM 628 C C . LEU A 1 79 ? 19.368 21.428 -6.135 1.00 84.50 79 LEU A C 1
ATOM 630 O O . LEU A 1 79 ? 18.810 21.082 -5.097 1.00 84.50 79 LEU A O 1
ATOM 634 N N . ALA A 1 80 ? 19.622 20.564 -7.120 1.00 80.38 80 ALA A N 1
ATOM 635 C CA . ALA A 1 80 ? 19.199 19.172 -7.109 1.00 80.38 80 ALA A CA 1
ATOM 636 C C . ALA A 1 80 ? 20.183 18.304 -6.299 1.00 80.38 80 ALA A C 1
ATOM 638 O O . ALA A 1 80 ? 21.055 17.616 -6.849 1.00 80.38 80 ALA A O 1
ATOM 639 N N . GLY A 1 81 ? 20.064 18.361 -4.970 1.00 74.56 81 GLY A N 1
ATOM 640 C CA . GLY A 1 81 ? 20.881 17.592 -4.025 1.00 74.56 81 GLY A CA 1
ATOM 641 C C . GLY A 1 81 ? 20.659 16.074 -4.105 1.00 74.56 81 GLY A C 1
ATOM 642 O O . GLY A 1 81 ? 19.679 15.595 -4.673 1.00 74.56 81 GLY A O 1
ATOM 643 N N . LEU A 1 82 ? 21.577 15.280 -3.538 1.00 66.81 82 LEU A N 1
ATOM 644 C CA . LEU A 1 82 ? 21.401 13.818 -3.429 1.00 66.81 82 LEU A CA 1
ATOM 645 C C . LEU A 1 82 ? 20.219 13.443 -2.525 1.00 66.81 82 LEU A C 1
ATOM 647 O O . LEU A 1 82 ? 19.550 12.447 -2.781 1.00 66.81 82 LEU A O 1
ATOM 651 N N . ASP A 1 83 ? 19.948 14.278 -1.523 1.00 70.75 83 ASP A N 1
ATOM 652 C CA . ASP A 1 83 ? 18.869 14.079 -0.558 1.00 70.75 83 ASP A CA 1
ATOM 653 C C . ASP A 1 83 ? 17.552 14.735 -0.999 1.00 70.75 83 ASP A C 1
ATOM 655 O O . ASP A 1 83 ? 16.609 14.780 -0.215 1.00 70.75 83 ASP A O 1
ATOM 659 N N . SER A 1 84 ? 17.467 15.240 -2.236 1.00 82.44 84 SER A N 1
ATOM 660 C CA . SER A 1 84 ? 16.237 15.858 -2.731 1.00 82.44 84 SER A CA 1
ATOM 661 C C . SER A 1 84 ? 15.077 14.853 -2.757 1.00 82.44 84 SER A C 1
ATOM 663 O O . SER A 1 84 ? 15.266 13.724 -3.235 1.00 82.44 84 SER A O 1
ATOM 665 N N . PRO A 1 85 ? 13.866 15.237 -2.311 1.00 81.25 85 PRO A N 1
ATOM 666 C CA . PRO A 1 85 ? 12.698 14.365 -2.357 1.00 81.25 85 PRO A CA 1
ATOM 667 C C . PRO A 1 85 ? 12.337 13.892 -3.767 1.00 81.25 85 PRO A C 1
ATOM 669 O O . PRO A 1 85 ? 11.785 12.803 -3.902 1.00 81.25 85 PRO A O 1
ATOM 672 N N . THR A 1 86 ? 12.692 14.643 -4.816 1.00 83.44 86 THR A N 1
ATOM 673 C CA . THR A 1 86 ? 12.463 14.256 -6.224 1.00 83.44 86 THR A CA 1
ATOM 674 C C . THR A 1 86 ? 13.293 13.037 -6.645 1.00 83.44 86 THR A C 1
ATOM 676 O O . THR A 1 86 ? 12.986 12.377 -7.634 1.00 83.44 86 THR A O 1
ATOM 679 N N . ARG A 1 87 ? 14.349 12.701 -5.889 1.00 77.31 87 ARG A N 1
ATOM 680 C CA . ARG A 1 87 ? 15.259 11.572 -6.158 1.00 77.31 87 ARG A CA 1
ATOM 681 C C . ARG A 1 87 ? 15.077 10.396 -5.205 1.00 77.31 87 ARG A C 1
ATOM 683 O O . ARG A 1 87 ? 15.765 9.378 -5.335 1.00 77.31 87 ARG A O 1
ATOM 690 N N . GLN A 1 88 ? 14.188 10.527 -4.226 1.00 76.81 88 GLN A N 1
ATOM 691 C CA . GLN A 1 88 ? 13.959 9.509 -3.213 1.00 76.81 88 GLN A CA 1
ATOM 692 C C . GLN A 1 88 ? 12.692 8.700 -3.498 1.00 76.81 88 GLN A C 1
ATOM 694 O O . GLN A 1 88 ? 11.714 9.189 -4.052 1.00 76.81 88 GLN A O 1
ATOM 699 N N . VAL A 1 89 ? 12.696 7.437 -3.067 1.00 73.56 89 VAL A N 1
ATOM 700 C CA . VAL A 1 89 ? 11.535 6.544 -3.159 1.00 73.56 89 VAL A CA 1
ATOM 701 C C . VAL A 1 89 ? 10.925 6.397 -1.769 1.00 73.56 89 VAL A C 1
ATOM 703 O O . VAL A 1 89 ? 11.641 6.183 -0.798 1.00 73.56 89 VAL A O 1
ATOM 706 N N . GLY A 1 90 ? 9.598 6.497 -1.665 1.00 68.56 90 GLY A N 1
ATOM 707 C CA . GLY A 1 90 ? 8.877 6.266 -0.408 1.00 68.56 90 GLY A CA 1
ATOM 708 C C . GLY A 1 90 ? 9.232 7.260 0.690 1.00 68.56 90 GLY A C 1
ATOM 709 O O . GLY A 1 90 ? 9.230 8.453 0.427 1.00 68.56 90 GLY A O 1
ATOM 710 N N . ALA A 1 91 ? 9.500 6.802 1.908 1.00 66.19 91 ALA A N 1
ATOM 711 C CA . ALA A 1 91 ? 10.051 7.623 2.987 1.00 66.19 91 ALA A CA 1
ATOM 712 C C . ALA A 1 91 ? 10.880 6.742 3.923 1.00 66.19 91 ALA A C 1
ATOM 714 O O . ALA A 1 91 ? 10.681 5.525 3.965 1.00 66.19 91 ALA A O 1
ATOM 715 N N . ALA A 1 92 ? 11.778 7.364 4.690 1.00 63.19 92 ALA A N 1
ATOM 716 C CA . ALA A 1 92 ? 12.495 6.671 5.751 1.00 63.19 92 ALA A CA 1
ATOM 717 C C . ALA A 1 92 ? 11.503 6.014 6.726 1.00 63.19 92 ALA A C 1
ATOM 719 O O . ALA A 1 92 ? 10.470 6.595 7.077 1.00 63.19 92 ALA A O 1
ATOM 720 N N . ILE A 1 93 ? 11.818 4.796 7.169 1.00 58.88 93 ILE A N 1
ATOM 721 C CA . ILE A 1 93 ? 10.953 4.049 8.081 1.00 58.88 93 ILE A CA 1
ATOM 722 C C . ILE A 1 93 ? 10.934 4.746 9.441 1.00 58.88 93 ILE A C 1
ATOM 724 O O . ILE A 1 93 ? 11.896 4.687 10.206 1.00 58.88 93 ILE A O 1
ATOM 728 N N . VAL A 1 94 ? 9.792 5.331 9.787 1.00 59.06 94 VAL A N 1
ATOM 729 C CA . VAL A 1 94 ? 9.443 5.611 11.180 1.00 59.06 94 VAL A CA 1
ATOM 730 C C . VAL A 1 94 ? 8.646 4.413 11.670 1.00 59.06 94 VAL A C 1
ATOM 732 O O . VAL A 1 94 ? 7.453 4.284 11.392 1.00 59.06 94 VAL A O 1
ATOM 735 N N . SER A 1 95 ? 9.364 3.483 12.303 1.00 58.84 95 SER A N 1
ATOM 736 C CA . SER A 1 95 ? 8.856 2.154 12.649 1.00 58.84 95 SER A CA 1
ATOM 737 C C . SER A 1 95 ? 7.582 2.255 13.485 1.00 58.84 95 SER A C 1
ATOM 739 O O . SER A 1 95 ? 7.588 2.829 14.576 1.00 58.84 95 SER A O 1
ATOM 741 N N . ALA A 1 96 ? 6.510 1.602 13.029 1.00 66.25 96 ALA A N 1
ATOM 742 C CA . ALA A 1 96 ? 5.321 1.344 13.849 1.00 66.25 96 ALA A CA 1
ATOM 743 C C . ALA A 1 96 ? 5.559 0.235 14.908 1.00 66.25 96 ALA A C 1
ATOM 745 O O . ALA A 1 96 ? 4.620 -0.346 15.453 1.00 66.25 96 ALA A O 1
ATOM 746 N N . GLY A 1 97 ? 6.826 -0.079 15.198 1.00 80.62 97 GLY A N 1
ATOM 747 C CA . GLY A 1 97 ? 7.271 -1.176 16.050 1.00 80.62 97 GLY A CA 1
ATOM 748 C C . GLY A 1 97 ? 7.516 -2.486 15.300 1.00 80.62 97 GLY A C 1
ATOM 749 O O . GLY A 1 97 ? 7.804 -3.485 15.954 1.00 80.62 97 GLY A O 1
ATOM 750 N N . PHE A 1 98 ? 7.387 -2.502 13.969 1.00 89.19 98 PHE A N 1
ATOM 751 C CA . PHE A 1 98 ? 7.764 -3.656 13.150 1.00 89.19 98 PHE A CA 1
ATOM 752 C C . PHE A 1 98 ? 9.285 -3.711 12.953 1.00 89.19 98 PHE A C 1
ATOM 754 O O . PHE A 1 98 ? 9.925 -2.652 12.867 1.00 89.19 98 PHE A O 1
ATOM 761 N N . PRO A 1 99 ? 9.869 -4.920 12.851 1.00 92.38 99 PRO A N 1
ATOM 762 C CA . PRO A 1 99 ? 11.241 -5.090 12.395 1.00 92.38 99 PRO A CA 1
ATOM 763 C C . PRO A 1 99 ? 11.432 -4.504 10.995 1.00 92.38 99 PRO A C 1
ATOM 765 O O . PRO A 1 99 ? 10.515 -4.499 10.175 1.00 92.38 99 PRO A O 1
ATOM 768 N N . THR A 1 100 ? 12.636 -4.025 10.709 1.00 93.88 100 THR A N 1
ATOM 769 C CA . THR A 1 100 ? 13.021 -3.638 9.351 1.00 93.88 100 THR A CA 1
ATOM 770 C C . THR A 1 100 ? 13.369 -4.872 8.525 1.00 93.88 100 THR A C 1
ATOM 772 O O . THR A 1 100 ? 13.969 -5.808 9.052 1.00 93.88 100 THR A O 1
ATOM 775 N N . HIS A 1 101 ? 13.080 -4.833 7.230 1.00 94.81 101 HIS A N 1
ATOM 776 C CA . HIS A 1 101 ? 13.452 -5.867 6.272 1.00 94.81 101 HIS A CA 1
ATOM 777 C C . HIS A 1 101 ? 14.150 -5.239 5.068 1.00 94.81 101 HIS A C 1
ATOM 779 O O . HIS A 1 101 ? 13.601 -4.334 4.447 1.00 94.81 101 HIS A O 1
ATOM 785 N N . GLU A 1 102 ? 15.353 -5.706 4.746 1.00 96.75 102 GLU A N 1
ATOM 786 C CA . GLU A 1 102 ? 16.068 -5.305 3.534 1.00 96.75 102 GLU A CA 1
ATOM 787 C C . GLU A 1 102 ? 15.580 -6.151 2.356 1.00 96.75 102 GLU A C 1
ATOM 789 O O . GLU A 1 102 ? 15.618 -7.379 2.420 1.00 96.75 102 GLU A O 1
ATOM 794 N N . HIS A 1 103 ? 15.105 -5.496 1.296 1.00 97.12 103 HIS A N 1
ATOM 795 C CA . HIS A 1 103 ? 14.611 -6.175 0.099 1.00 97.12 103 HIS A CA 1
ATOM 796 C C . HIS A 1 103 ? 15.770 -6.798 -0.677 1.00 97.12 103 HIS A C 1
ATOM 798 O O . HIS A 1 103 ? 16.802 -6.149 -0.868 1.00 97.12 103 HIS A O 1
ATOM 804 N N . ALA A 1 104 ? 15.591 -8.021 -1.185 1.00 95.69 104 ALA A N 1
ATOM 805 C CA . ALA A 1 104 ? 16.641 -8.698 -1.950 1.00 95.69 104 ALA A CA 1
ATOM 806 C C . ALA A 1 104 ? 16.955 -7.963 -3.265 1.00 95.69 104 ALA A C 1
ATOM 808 O O . ALA A 1 104 ? 18.088 -7.971 -3.745 1.00 95.69 104 ALA A O 1
ATOM 809 N N . GLU A 1 105 ? 15.955 -7.279 -3.817 1.00 95.31 105 GLU A N 1
ATOM 810 C CA . GLU A 1 105 ? 16.110 -6.340 -4.918 1.00 95.31 105 GLU A CA 1
ATOM 811 C C . GLU A 1 105 ? 15.430 -5.010 -4.576 1.00 95.31 105 GLU A C 1
ATOM 813 O O . GLU A 1 105 ? 14.403 -4.971 -3.903 1.00 95.31 105 GLU A O 1
ATOM 818 N N . ARG A 1 106 ? 15.952 -3.882 -5.064 1.00 95.38 106 ARG A N 1
ATOM 819 C CA . ARG A 1 106 ? 15.351 -2.573 -4.775 1.00 95.38 106 ARG A CA 1
ATOM 820 C C . ARG A 1 106 ? 13.929 -2.476 -5.348 1.00 95.38 106 ARG A C 1
ATOM 822 O O . ARG A 1 106 ? 13.696 -2.792 -6.512 1.00 95.38 106 ARG A O 1
ATOM 829 N N . MET A 1 107 ? 12.983 -1.978 -4.558 1.00 95.62 107 MET A N 1
ATOM 830 C CA . MET A 1 107 ? 11.660 -1.554 -5.018 1.00 95.62 107 MET A CA 1
ATOM 831 C C . MET A 1 107 ? 11.714 -0.095 -5.487 1.00 95.62 107 MET A C 1
ATOM 833 O O . MET A 1 107 ? 12.072 0.802 -4.723 1.00 95.62 107 MET A O 1
ATOM 837 N N . LEU A 1 108 ? 11.367 0.147 -6.749 1.00 92.31 108 LEU A N 1
ATOM 838 C CA . LEU A 1 108 ? 11.401 1.474 -7.369 1.00 92.31 108 LEU A CA 1
ATOM 839 C C . LEU A 1 108 ? 10.032 2.174 -7.315 1.00 92.31 108 LEU A C 1
ATOM 841 O O . LEU A 1 108 ? 9.019 1.592 -6.917 1.00 92.31 108 LEU A O 1
ATOM 845 N N . SER A 1 109 ? 10.015 3.447 -7.701 1.00 87.81 109 SER A N 1
ATOM 846 C CA . SER A 1 109 ? 8.807 4.180 -8.086 1.00 87.81 109 SER A CA 1
ATOM 847 C C . SER A 1 109 ? 8.678 4.235 -9.610 1.00 87.81 109 SER A C 1
ATOM 849 O O . SER A 1 109 ? 9.590 3.841 -10.335 1.00 87.81 109 SER A O 1
ATOM 851 N N . LEU A 1 110 ? 7.534 4.725 -10.079 1.00 90.38 110 LEU A N 1
ATOM 852 C CA . LEU A 1 110 ? 7.311 5.073 -11.478 1.00 90.38 110 LEU A CA 1
ATOM 853 C C . LEU A 1 110 ? 7.324 6.594 -11.621 1.00 90.38 110 LEU A C 1
ATOM 855 O O . LEU A 1 110 ? 6.833 7.289 -10.726 1.00 90.38 110 LEU A O 1
ATOM 859 N N . ASP A 1 111 ? 7.835 7.076 -12.750 1.00 85.31 111 ASP A N 1
ATOM 860 C CA . ASP A 1 111 ? 7.613 8.453 -13.189 1.00 85.31 111 ASP A CA 1
ATOM 861 C C . ASP A 1 111 ? 6.139 8.639 -13.580 1.00 85.31 111 ASP A C 1
ATOM 863 O O . ASP A 1 111 ? 5.464 7.687 -13.989 1.00 85.31 111 ASP A O 1
ATOM 867 N N . ASN A 1 112 ? 5.635 9.869 -13.468 1.00 85.25 112 ASN A N 1
ATOM 868 C CA . ASN A 1 112 ? 4.248 10.201 -13.785 1.00 85.25 112 ASN A CA 1
ATOM 869 C C . ASN A 1 112 ? 4.161 11.096 -15.025 1.00 85.25 112 ASN A C 1
ATOM 871 O O . ASN A 1 112 ? 5.026 11.935 -15.265 1.00 85.25 112 ASN A O 1
ATOM 875 N N . VAL A 1 113 ? 3.067 10.944 -15.768 1.00 89.94 113 VAL A N 1
ATOM 876 C CA . VAL A 1 113 ? 2.642 11.865 -16.828 1.00 89.94 113 VAL A CA 1
ATOM 877 C C . VAL A 1 113 ? 1.185 12.247 -16.586 1.00 89.94 113 VAL A C 1
ATOM 879 O O . VAL A 1 113 ? 0.383 11.414 -16.158 1.00 89.94 113 VAL A O 1
ATOM 882 N N . PHE A 1 114 ? 0.836 13.499 -16.857 1.00 86.88 114 PHE A N 1
ATOM 883 C CA . PHE A 1 114 ? -0.477 14.081 -16.564 1.00 86.88 114 PHE A CA 1
ATOM 884 C C . PHE A 1 114 ? -1.183 14.620 -17.812 1.00 86.88 114 PHE A C 1
ATOM 886 O O . PHE A 1 114 ? -2.336 15.046 -17.735 1.00 86.88 114 PHE A O 1
ATOM 893 N N . SER A 1 115 ? -0.527 14.573 -18.974 1.00 91.75 115 SER A N 1
ATOM 894 C CA . SER A 1 115 ? -1.109 14.974 -20.253 1.00 91.75 115 SER A CA 1
ATOM 895 C C . SER A 1 115 ? -0.829 13.963 -21.366 1.00 91.75 115 SER A C 1
ATOM 897 O O . SER A 1 115 ? 0.096 13.150 -21.305 1.00 91.75 115 SER A O 1
ATOM 899 N N . LEU A 1 116 ? -1.643 14.017 -22.425 1.00 95.69 116 LEU A N 1
ATOM 900 C CA . LEU A 1 116 ? -1.426 13.186 -23.611 1.00 95.69 116 LEU A CA 1
ATOM 901 C C . LEU A 1 116 ? -0.129 13.546 -24.343 1.00 95.69 116 LEU A C 1
ATOM 903 O O . LEU A 1 116 ? 0.448 12.677 -24.991 1.00 95.69 116 LEU A O 1
ATOM 907 N N . ASP A 1 117 ? 0.318 14.798 -24.261 1.00 96.12 117 ASP A N 1
ATOM 908 C CA . ASP A 1 117 ? 1.560 15.237 -24.898 1.00 96.12 117 ASP A CA 1
ATOM 909 C C . ASP A 1 117 ? 2.785 14.719 -24.143 1.00 96.12 117 ASP A C 1
ATOM 911 O O . ASP A 1 117 ? 3.672 14.141 -24.769 1.00 96.12 1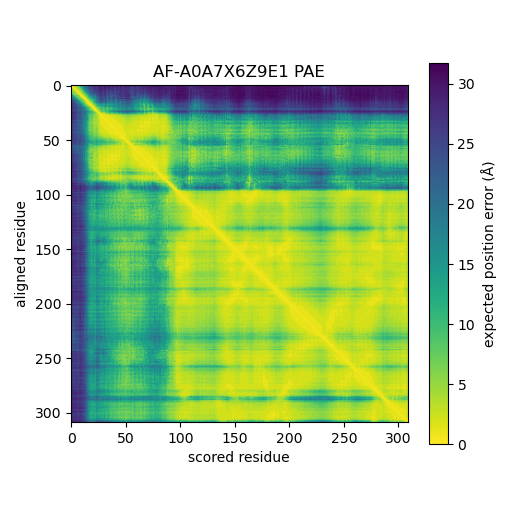17 ASP A O 1
ATOM 915 N N . GLU A 1 118 ? 2.780 14.789 -22.808 1.00 92.56 118 GLU A N 1
ATOM 916 C CA . GLU A 1 118 ? 3.809 14.157 -21.969 1.00 92.56 118 GLU A CA 1
ATOM 917 C C . GLU A 1 118 ? 3.880 12.644 -22.210 1.00 92.56 118 GLU A C 1
ATOM 919 O O . GLU A 1 118 ? 4.965 12.083 -22.373 1.00 92.56 118 GLU A O 1
ATOM 924 N N . LEU A 1 119 ? 2.723 11.974 -22.300 1.00 95.88 119 LEU A N 1
ATOM 925 C CA . LEU A 1 119 ? 2.675 10.547 -22.611 1.00 95.88 119 LEU A CA 1
ATOM 926 C C . LEU A 1 119 ? 3.276 10.252 -23.993 1.00 95.88 119 LEU A C 1
ATOM 928 O O . LEU A 1 119 ? 4.047 9.304 -24.128 1.00 95.88 119 LEU A O 1
ATOM 932 N N . ARG A 1 120 ? 2.957 11.046 -25.025 1.00 95.94 120 ARG A N 1
ATOM 933 C CA . ARG A 1 120 ? 3.542 10.886 -26.371 1.00 95.94 120 ARG A CA 1
ATOM 934 C C . ARG A 1 120 ? 5.057 11.044 -26.342 1.00 95.94 120 ARG A C 1
ATOM 936 O O . ARG A 1 120 ? 5.757 10.201 -26.896 1.00 95.94 120 ARG A O 1
ATOM 943 N N . GLU A 1 121 ? 5.553 12.072 -25.660 1.00 96.25 121 GLU A N 1
ATOM 944 C CA . GLU A 1 121 ? 6.987 12.314 -25.522 1.00 96.25 121 GLU A CA 1
ATOM 945 C C . GLU A 1 121 ? 7.691 11.137 -24.829 1.00 96.25 121 GLU A C 1
ATOM 947 O O . GLU A 1 121 ? 8.728 10.662 -25.301 1.00 96.25 121 GLU A O 1
ATOM 952 N N . TRP A 1 122 ? 7.113 10.623 -23.741 1.00 95.19 122 TRP A N 1
ATOM 953 C CA . TRP A 1 122 ? 7.638 9.454 -23.037 1.00 95.19 122 TRP A CA 1
ATOM 954 C C . TRP A 1 122 ? 7.641 8.192 -23.915 1.00 95.19 122 TRP A C 1
ATOM 956 O O . TRP A 1 122 ? 8.644 7.471 -23.962 1.00 95.19 122 TRP A O 1
ATOM 966 N N . LEU A 1 123 ? 6.561 7.942 -24.664 1.00 95.00 123 LEU A N 1
ATOM 967 C CA . LEU A 1 123 ? 6.469 6.817 -25.603 1.00 95.00 123 LEU A CA 1
ATOM 968 C C . LEU A 1 123 ? 7.551 6.897 -26.691 1.00 95.00 123 LEU A C 1
ATOM 970 O O . LEU A 1 123 ? 8.178 5.884 -27.010 1.00 95.00 123 LEU A O 1
ATOM 974 N N . ASP A 1 124 ? 7.794 8.082 -27.248 1.00 94.25 124 ASP A N 1
ATOM 975 C CA . ASP A 1 124 ? 8.787 8.281 -28.307 1.00 94.25 124 ASP A CA 1
ATOM 976 C C . ASP A 1 124 ? 10.219 8.130 -27.787 1.00 94.25 124 ASP A C 1
ATOM 978 O O . ASP A 1 124 ? 11.019 7.412 -28.398 1.00 94.25 124 ASP A O 1
ATOM 982 N N . LYS A 1 125 ? 10.528 8.701 -26.613 1.00 94.94 125 LYS A N 1
ATOM 983 C CA . LYS A 1 125 ? 11.810 8.480 -25.921 1.00 94.94 125 LYS A CA 1
ATOM 984 C C . LYS A 1 125 ? 12.057 6.997 -25.656 1.00 94.94 125 LYS A C 1
ATOM 986 O O . LYS A 1 125 ? 13.162 6.508 -25.881 1.00 94.94 125 LYS A O 1
ATOM 991 N N . THR A 1 126 ? 11.027 6.271 -25.228 1.00 94.81 126 THR A N 1
ATOM 992 C CA . THR A 1 126 ? 11.142 4.846 -24.899 1.00 94.81 126 THR A CA 1
ATOM 993 C C . THR A 1 126 ? 11.380 3.994 -26.144 1.00 94.81 126 THR A C 1
ATOM 995 O O . THR A 1 126 ? 12.261 3.137 -26.135 1.00 94.81 126 THR A O 1
ATOM 998 N N . ARG A 1 127 ? 10.663 4.250 -27.248 1.00 95.06 127 ARG A N 1
ATOM 999 C CA . ARG A 1 127 ? 10.907 3.576 -28.539 1.00 95.06 127 ARG A CA 1
ATOM 1000 C C . ARG A 1 127 ? 12.320 3.838 -29.054 1.00 95.06 127 ARG A C 1
ATOM 1002 O O . ARG A 1 127 ? 12.996 2.903 -29.480 1.00 95.06 127 ARG A O 1
ATOM 1009 N N . ALA A 1 128 ? 12.774 5.090 -28.981 1.00 94.88 128 ALA A N 1
ATOM 1010 C CA . ALA A 1 128 ? 14.122 5.467 -29.392 1.00 94.88 128 ALA A CA 1
ATOM 1011 C C . ALA A 1 128 ? 15.195 4.755 -28.550 1.00 94.88 128 ALA A C 1
ATOM 1013 O O . ALA A 1 128 ? 16.149 4.217 -29.109 1.00 94.88 128 ALA A O 1
ATOM 1014 N N . ALA A 1 129 ? 15.016 4.697 -27.227 1.00 96.06 129 ALA A N 1
ATOM 1015 C CA . ALA A 1 129 ? 15.938 4.022 -26.315 1.00 96.06 129 ALA A CA 1
ATOM 1016 C C . ALA A 1 129 ? 15.949 2.494 -26.489 1.00 96.06 129 ALA A C 1
ATOM 1018 O O . ALA A 1 129 ? 17.002 1.870 -26.379 1.00 96.06 129 ALA A O 1
ATOM 1019 N N . ALA A 1 130 ? 14.796 1.884 -26.779 1.00 94.12 130 ALA A N 1
ATOM 1020 C CA . ALA A 1 130 ? 14.679 0.439 -26.950 1.00 94.12 130 ALA A CA 1
ATOM 1021 C C . ALA A 1 130 ? 15.369 -0.077 -28.225 1.00 94.12 130 ALA A C 1
ATOM 1023 O O . ALA A 1 130 ? 15.752 -1.246 -28.277 1.00 94.12 130 ALA A O 1
ATOM 1024 N N . GLY A 1 131 ? 15.490 0.756 -29.267 1.00 93.38 131 GLY A N 1
ATOM 1025 C CA . GLY A 1 131 ? 16.090 0.368 -30.551 1.00 93.38 131 GLY A CA 1
ATOM 1026 C C . GLY A 1 131 ? 15.334 -0.747 -31.293 1.00 93.38 131 GLY A C 1
ATOM 1027 O O . GLY A 1 131 ? 15.886 -1.365 -32.202 1.00 93.38 131 GLY A O 1
ATOM 1028 N N . ARG A 1 132 ? 14.087 -1.029 -30.892 1.00 90.81 132 ARG A N 1
ATOM 1029 C CA . ARG A 1 132 ? 13.202 -2.070 -31.434 1.00 90.81 132 ARG A CA 1
ATOM 1030 C C . ARG A 1 132 ? 11.740 -1.670 -31.261 1.00 90.81 132 ARG A C 1
ATOM 1032 O O . ARG A 1 132 ? 11.434 -0.767 -30.483 1.00 90.81 132 ARG A O 1
ATOM 1039 N N . ASP A 1 133 ? 10.842 -2.400 -31.915 1.00 90.00 133 ASP A N 1
ATOM 1040 C CA . ASP A 1 133 ? 9.408 -2.241 -31.682 1.00 90.00 133 ASP A CA 1
ATOM 1041 C C . ASP A 1 133 ? 9.051 -2.575 -30.227 1.00 90.00 133 ASP A C 1
ATOM 1043 O O . ASP A 1 133 ? 9.414 -3.629 -29.687 1.00 90.00 133 ASP A O 1
ATOM 1047 N N . VAL A 1 134 ? 8.330 -1.648 -29.593 1.00 93.19 134 VAL A N 1
ATOM 1048 C CA . VAL A 1 134 ? 7.882 -1.752 -28.202 1.00 93.19 134 VAL A CA 1
ATOM 1049 C C . VAL A 1 134 ? 6.400 -2.106 -28.182 1.00 93.19 134 VAL A C 1
ATOM 1051 O O . VAL A 1 134 ? 5.574 -1.402 -28.768 1.00 93.19 134 VAL A O 1
ATOM 1054 N N . ARG A 1 135 ? 6.069 -3.193 -27.482 1.00 93.25 135 ARG A N 1
ATOM 1055 C CA . ARG A 1 135 ? 4.695 -3.542 -27.108 1.00 93.25 135 ARG A CA 1
ATOM 1056 C C . ARG A 1 135 ? 4.417 -3.003 -25.713 1.00 93.25 135 ARG A C 1
ATOM 1058 O O . ARG A 1 135 ? 5.291 -3.055 -24.854 1.00 93.25 135 ARG A O 1
ATOM 1065 N N . TRP A 1 136 ? 3.203 -2.512 -25.505 1.00 93.69 136 TRP A N 1
ATOM 1066 C CA . TRP A 1 136 ? 2.790 -1.892 -24.252 1.00 93.69 136 TRP A CA 1
ATOM 1067 C C . TRP A 1 136 ? 1.774 -2.774 -23.547 1.00 93.69 136 TRP A C 1
ATOM 1069 O O . TRP A 1 136 ? 0.817 -3.232 -24.171 1.00 93.69 136 TRP A O 1
ATOM 1079 N N . LEU A 1 137 ? 1.991 -2.980 -22.255 1.00 92.94 137 LEU A N 1
ATOM 1080 C CA . LEU A 1 137 ? 1.005 -3.532 -21.343 1.00 92.94 137 LEU A CA 1
ATOM 1081 C C . LEU A 1 137 ? 0.389 -2.362 -20.579 1.00 92.94 137 LEU A C 1
ATOM 1083 O O . LEU A 1 137 ? 1.111 -1.485 -20.103 1.00 92.94 137 LEU A O 1
ATOM 1087 N N . CYS A 1 138 ? -0.936 -2.314 -20.528 1.00 93.38 138 CYS A N 1
ATOM 1088 C CA . CYS A 1 138 ? -1.665 -1.271 -19.820 1.00 93.38 138 CYS A CA 1
ATOM 1089 C C . CYS A 1 138 ? -2.405 -1.900 -18.651 1.00 93.38 138 CYS A C 1
ATOM 1091 O O . CYS A 1 138 ? -3.151 -2.859 -18.834 1.00 93.38 138 CYS A O 1
ATOM 1093 N N . GLU A 1 139 ? -2.213 -1.325 -17.472 1.00 91.56 139 GLU A N 1
ATOM 1094 C CA . GLU A 1 139 ? -2.750 -1.837 -16.220 1.00 91.56 139 GLU A CA 1
ATOM 1095 C C . GLU A 1 139 ? -3.355 -0.705 -15.406 1.00 91.56 139 GLU A C 1
ATOM 1097 O O . GLU A 1 139 ? -3.005 0.470 -15.563 1.00 91.56 139 GLU A O 1
ATOM 1102 N N . LEU A 1 140 ? -4.266 -1.066 -14.508 1.00 92.12 140 LEU A N 1
ATOM 1103 C CA . LEU A 1 140 ? -4.792 -0.120 -13.542 1.00 92.12 140 LEU A CA 1
ATOM 1104 C C . LEU A 1 140 ? -3.734 0.151 -12.474 1.00 92.12 140 LEU A C 1
ATOM 1106 O O . LEU A 1 140 ? -3.279 -0.755 -11.779 1.00 92.12 140 LEU A O 1
ATOM 1110 N N . LYS A 1 141 ? -3.385 1.426 -12.291 1.00 91.25 141 LYS A N 1
ATOM 1111 C CA . LYS A 1 141 ? -2.546 1.861 -11.174 1.00 91.25 141 LYS A CA 1
ATOM 1112 C C . LYS A 1 141 ? -3.369 1.823 -9.886 1.00 91.25 141 LYS A C 1
ATOM 1114 O O . LYS A 1 141 ? -4.111 2.758 -9.589 1.00 91.25 141 LYS A O 1
ATOM 1119 N N . ILE A 1 142 ? -3.261 0.725 -9.143 1.00 90.81 142 ILE A N 1
ATOM 1120 C CA . ILE A 1 142 ? -3.998 0.521 -7.893 1.00 90.81 142 ILE A CA 1
ATOM 1121 C C . ILE A 1 142 ? -3.536 1.539 -6.840 1.00 90.81 142 ILE A C 1
ATOM 1123 O O . ILE A 1 142 ? -2.343 1.733 -6.618 1.00 90.81 142 ILE A O 1
ATOM 1127 N N . ALA A 1 143 ? -4.491 2.210 -6.196 1.00 84.44 143 ALA A N 1
ATOM 1128 C CA . ALA A 1 143 ? -4.225 3.185 -5.143 1.00 84.44 143 ALA A CA 1
ATOM 1129 C C . ALA A 1 143 ? -4.201 2.496 -3.770 1.00 84.44 143 ALA A C 1
ATOM 1131 O O . ALA A 1 143 ? -5.221 2.425 -3.080 1.00 84.44 143 ALA A O 1
ATOM 1132 N N . GLY A 1 144 ? -3.038 1.981 -3.371 1.00 88.19 144 GLY A N 1
ATOM 1133 C CA . GLY A 1 144 ? -2.881 1.259 -2.114 1.00 88.19 144 GLY A CA 1
ATOM 1134 C C . GLY A 1 144 ? -1.524 1.481 -1.451 1.00 88.19 144 GLY A C 1
ATOM 1135 O O . GLY A 1 144 ? -1.009 2.607 -1.391 1.00 88.19 144 GLY A O 1
ATOM 1136 N N . LEU A 1 145 ? -0.992 0.397 -0.888 1.00 89.94 145 LEU A N 1
ATOM 1137 C CA . LEU A 1 145 ? 0.350 0.320 -0.336 1.00 89.94 145 LEU A CA 1
ATOM 1138 C C . LEU A 1 145 ? 1.117 -0.841 -0.974 1.00 89.94 145 LEU A C 1
ATOM 1140 O O . LEU A 1 145 ? 0.711 -1.999 -0.858 1.00 89.94 145 LEU A O 1
ATOM 1144 N N . ALA A 1 146 ? 2.260 -0.515 -1.570 1.00 94.56 146 ALA A N 1
ATOM 1145 C CA . ALA A 1 146 ? 3.161 -1.489 -2.166 1.00 94.56 146 ALA A CA 1
ATOM 1146 C C . ALA A 1 146 ? 3.695 -2.497 -1.136 1.00 94.56 146 ALA A C 1
ATOM 1148 O O . ALA A 1 146 ? 4.199 -2.120 -0.067 1.00 94.56 146 ALA A O 1
ATOM 1149 N N . LEU A 1 147 ? 3.622 -3.774 -1.509 1.00 95.88 147 LEU A N 1
ATOM 1150 C CA . LEU A 1 147 ? 4.030 -4.930 -0.721 1.00 95.88 147 LEU A CA 1
ATOM 1151 C C . LEU A 1 147 ? 4.988 -5.818 -1.527 1.00 95.88 147 LEU A C 1
ATOM 1153 O O . LEU A 1 147 ? 4.767 -6.056 -2.716 1.00 95.88 147 LEU A O 1
ATOM 1157 N N . SER A 1 148 ? 6.020 -6.332 -0.862 1.00 97.81 148 SER A N 1
ATOM 1158 C CA . SER A 1 148 ? 6.879 -7.410 -1.354 1.00 97.81 148 SER A CA 1
ATOM 1159 C C . SER A 1 148 ? 6.577 -8.696 -0.585 1.00 97.81 148 SER A C 1
ATOM 1161 O O . SER A 1 148 ? 6.465 -8.679 0.642 1.00 97.81 148 SER A O 1
ATOM 1163 N N . LEU A 1 149 ? 6.413 -9.803 -1.302 1.00 98.19 149 LEU A N 1
ATOM 1164 C CA . LEU A 1 149 ? 6.169 -11.140 -0.773 1.00 98.19 149 LEU A CA 1
ATOM 1165 C C . LEU A 1 149 ? 7.318 -12.053 -1.201 1.00 98.19 149 LEU A C 1
ATOM 1167 O O . LEU A 1 149 ? 7.379 -12.469 -2.357 1.00 98.19 149 LEU A O 1
ATOM 1171 N N . ALA A 1 150 ? 8.215 -12.367 -0.272 1.00 97.75 150 ALA A N 1
ATOM 1172 C CA . ALA A 1 150 ? 9.345 -13.254 -0.513 1.00 97.75 150 ALA A CA 1
ATOM 1173 C C . ALA A 1 150 ? 8.944 -14.703 -0.222 1.00 97.75 150 ALA A C 1
ATOM 1175 O O . ALA A 1 150 ? 8.565 -15.039 0.903 1.00 97.75 150 ALA A O 1
ATOM 1176 N N . TYR A 1 151 ? 9.036 -15.565 -1.230 1.00 97.75 151 TYR A N 1
ATOM 1177 C CA . TYR A 1 151 ? 8.781 -16.996 -1.125 1.00 97.75 151 TYR A CA 1
ATOM 1178 C C . TYR A 1 151 ? 10.086 -17.779 -1.245 1.00 97.75 151 TYR A C 1
ATOM 1180 O O . TYR A 1 151 ? 10.886 -17.518 -2.144 1.00 97.75 151 TYR A O 1
ATOM 1188 N N . ARG A 1 152 ? 10.261 -18.778 -0.374 1.00 97.06 152 ARG A N 1
ATOM 1189 C CA . ARG A 1 152 ? 11.337 -19.770 -0.447 1.00 97.06 152 ARG A CA 1
ATOM 1190 C C . ARG A 1 152 ? 10.757 -21.169 -0.566 1.00 97.06 152 ARG A C 1
ATOM 1192 O O . ARG A 1 152 ? 9.912 -21.551 0.244 1.00 97.06 152 ARG A O 1
ATOM 1199 N N . ASP A 1 153 ? 11.163 -21.915 -1.590 1.00 95.56 153 ASP A N 1
ATOM 1200 C CA . ASP A 1 153 ? 10.627 -23.249 -1.905 1.00 95.56 153 ASP A CA 1
ATOM 1201 C C . ASP A 1 153 ? 9.082 -23.270 -1.926 1.00 95.56 153 ASP A C 1
ATOM 1203 O O . ASP A 1 153 ? 8.409 -24.169 -1.400 1.00 95.56 153 ASP A O 1
ATOM 1207 N N . GLY A 1 154 ? 8.507 -22.194 -2.471 1.00 96.38 154 GLY A N 1
ATOM 1208 C CA . GLY A 1 154 ? 7.070 -21.944 -2.530 1.00 96.38 154 GLY A CA 1
ATOM 1209 C C . GLY A 1 154 ? 6.393 -21.611 -1.198 1.00 96.38 154 GLY A C 1
ATOM 1210 O O . GLY A 1 154 ? 5.191 -21.379 -1.202 1.00 96.38 154 GLY A O 1
ATOM 1211 N N . ALA A 1 155 ? 7.089 -21.568 -0.061 1.00 97.94 155 ALA A N 1
ATOM 1212 C CA . ALA A 1 155 ? 6.537 -21.116 1.218 1.00 97.94 155 ALA A CA 1
ATOM 1213 C C . ALA A 1 155 ? 6.804 -19.621 1.433 1.00 97.94 155 ALA A C 1
ATOM 1215 O O . ALA A 1 155 ? 7.907 -19.147 1.178 1.00 97.94 155 ALA A O 1
ATOM 1216 N N . LEU A 1 156 ? 5.803 -18.875 1.906 1.00 98.12 156 LEU A N 1
ATOM 1217 C CA . LEU A 1 156 ? 5.962 -17.452 2.208 1.00 98.12 156 LEU A CA 1
ATOM 1218 C C . LEU A 1 156 ? 6.924 -17.278 3.390 1.00 98.12 156 LEU A C 1
ATOM 1220 O O . LEU A 1 156 ? 6.615 -17.701 4.505 1.00 98.12 156 LEU A O 1
ATOM 1224 N N . GLU A 1 157 ? 8.069 -16.655 3.131 1.00 96.56 157 GLU A N 1
ATOM 1225 C CA . GLU A 1 157 ? 9.134 -16.393 4.100 1.00 96.56 157 GLU A CA 1
ATOM 1226 C C . GLU A 1 157 ? 8.959 -15.019 4.751 1.00 96.56 157 GLU A C 1
ATOM 1228 O O . GLU A 1 157 ? 9.053 -14.903 5.970 1.00 96.56 157 GLU A O 1
ATOM 1233 N N . THR A 1 158 ? 8.683 -13.976 3.962 1.00 97.38 158 THR A N 1
ATOM 1234 C CA . THR A 1 158 ? 8.486 -12.608 4.472 1.00 97.38 158 THR A CA 1
ATOM 1235 C C . THR A 1 158 ? 7.437 -11.859 3.659 1.00 97.38 158 THR A C 1
ATOM 1237 O O . THR A 1 158 ? 7.334 -12.039 2.446 1.00 97.38 158 THR A O 1
ATOM 1240 N N . ALA A 1 159 ? 6.679 -10.986 4.321 1.00 97.50 159 ALA A N 1
ATOM 1241 C CA . ALA A 1 159 ? 5.903 -9.943 3.660 1.00 97.50 159 ALA A CA 1
ATOM 1242 C C . ALA A 1 159 ? 6.329 -8.579 4.194 1.00 97.50 159 ALA A C 1
ATOM 1244 O O . ALA A 1 159 ? 6.284 -8.365 5.403 1.00 97.50 159 ALA A O 1
ATOM 1245 N N . SER A 1 160 ? 6.725 -7.661 3.320 1.00 96.75 160 SER A N 1
ATOM 1246 C CA . SER A 1 160 ? 7.305 -6.382 3.726 1.00 96.75 160 SER A CA 1
ATOM 1247 C C . SER A 1 160 ? 6.726 -5.202 2.952 1.00 96.75 160 SER A C 1
ATOM 1249 O O . SER A 1 160 ? 6.370 -5.312 1.777 1.00 96.75 160 SER A O 1
ATOM 1251 N N . THR A 1 161 ? 6.602 -4.048 3.613 1.00 94.88 161 THR A N 1
ATOM 1252 C CA . THR A 1 161 ? 6.234 -2.796 2.929 1.00 94.88 161 THR A CA 1
ATOM 1253 C C . THR A 1 161 ? 7.367 -2.326 2.023 1.00 94.88 161 THR A C 1
ATOM 1255 O O . THR A 1 161 ? 8.522 -2.693 2.214 1.00 94.88 161 THR A O 1
ATOM 1258 N N . ARG A 1 162 ? 7.080 -1.432 1.072 1.00 94.00 162 ARG A N 1
ATOM 1259 C CA . ARG A 1 162 ? 8.143 -0.805 0.268 1.00 94.00 162 ARG A CA 1
ATOM 1260 C C . ARG A 1 162 ? 9.181 -0.044 1.104 1.00 94.00 162 ARG A C 1
ATOM 1262 O O . ARG A 1 162 ? 10.364 -0.105 0.781 1.00 94.00 162 ARG A O 1
ATOM 1269 N N . GLY A 1 163 ? 8.737 0.700 2.120 1.00 89.31 163 GLY A N 1
ATOM 1270 C CA . GLY A 1 163 ? 9.570 1.663 2.849 1.00 89.31 163 GLY A CA 1
ATOM 1271 C C . GLY A 1 163 ? 10.253 2.659 1.906 1.00 89.31 163 GLY A C 1
ATOM 1272 O O . GLY A 1 163 ? 9.571 3.275 1.080 1.00 89.31 163 GLY A O 1
ATOM 1273 N N . ASP A 1 164 ? 11.579 2.778 1.993 1.00 85.88 164 ASP A N 1
ATOM 1274 C CA . ASP A 1 164 ? 12.395 3.658 1.134 1.00 85.88 164 ASP A CA 1
ATOM 1275 C C . ASP A 1 164 ? 12.811 3.010 -0.209 1.00 85.88 164 ASP A C 1
ATOM 1277 O O . ASP A 1 164 ? 13.579 3.564 -1.004 1.00 85.88 164 ASP A O 1
ATOM 1281 N N . GLY A 1 165 ? 12.309 1.800 -0.460 1.00 91.81 165 GLY A N 1
ATOM 1282 C CA . GLY A 1 165 ? 12.624 0.984 -1.623 1.00 91.81 165 GLY A CA 1
ATOM 1283 C C . GLY A 1 165 ? 13.811 0.041 -1.431 1.00 91.81 165 GLY A C 1
ATOM 1284 O O . GLY A 1 165 ? 13.939 -0.911 -2.194 1.00 91.81 165 GLY A O 1
ATOM 1285 N N . ARG A 1 166 ? 14.671 0.248 -0.430 1.00 94.00 166 ARG A N 1
ATOM 1286 C CA . ARG A 1 166 ? 15.717 -0.711 -0.029 1.00 94.00 166 ARG A CA 1
ATOM 1287 C C . ARG A 1 166 ? 15.340 -1.444 1.244 1.00 94.00 166 ARG A C 1
ATOM 1289 O O . ARG A 1 166 ? 15.517 -2.652 1.322 1.00 94.00 166 ARG A O 1
ATOM 1296 N N . VAL A 1 167 ? 14.805 -0.716 2.213 1.00 94.19 167 VAL A N 1
ATOM 1297 C CA . VAL A 1 167 ? 14.378 -1.250 3.497 1.00 94.19 167 VAL A CA 1
ATOM 1298 C C . VAL A 1 167 ? 12.898 -0.949 3.680 1.00 94.19 167 VAL A C 1
ATOM 1300 O O . VAL A 1 167 ? 12.455 0.189 3.518 1.00 94.19 167 VAL A O 1
ATOM 1303 N N . GLY A 1 168 ? 12.142 -1.987 4.025 1.00 93.75 168 GLY A N 1
ATOM 1304 C CA . GLY A 1 168 ? 10.731 -1.965 4.390 1.00 93.75 168 GLY A CA 1
ATOM 1305 C C . GLY A 1 168 ? 10.476 -2.351 5.847 1.00 93.75 168 GLY A C 1
ATOM 1306 O O . GLY A 1 168 ? 11.398 -2.646 6.607 1.00 93.75 168 GLY A O 1
ATOM 1307 N N . GLU A 1 169 ? 9.206 -2.375 6.237 1.00 93.56 169 GLU A N 1
ATOM 1308 C CA . GLU A 1 169 ? 8.747 -2.955 7.507 1.00 93.56 169 GLU A CA 1
ATOM 1309 C C . GLU A 1 169 ? 8.306 -4.404 7.277 1.00 93.56 169 GLU A C 1
ATOM 1311 O O . GLU A 1 169 ? 7.529 -4.656 6.359 1.00 93.56 169 GLU A O 1
ATOM 1316 N N . ASP A 1 170 ? 8.771 -5.339 8.107 1.00 95.69 170 ASP A N 1
ATOM 1317 C CA . ASP A 1 170 ? 8.357 -6.745 8.095 1.00 95.69 170 ASP A CA 1
ATOM 1318 C C . ASP A 1 170 ? 6.970 -6.905 8.732 1.00 95.69 170 ASP A C 1
ATOM 1320 O O . ASP A 1 170 ? 6.793 -6.761 9.941 1.00 95.69 170 ASP A O 1
ATOM 1324 N N . LEU A 1 171 ? 5.983 -7.232 7.905 1.00 94.88 171 LEU A N 1
ATOM 1325 C CA . LEU A 1 171 ? 4.578 -7.403 8.261 1.00 94.88 171 LEU A CA 1
ATOM 1326 C C . LEU A 1 171 ? 4.191 -8.875 8.458 1.00 94.88 171 LEU A C 1
ATOM 1328 O O . LEU A 1 171 ? 3.000 -9.201 8.512 1.00 94.88 171 LEU A O 1
ATOM 1332 N N . THR A 1 172 ? 5.163 -9.781 8.580 1.00 94.00 172 THR A N 1
ATOM 1333 C CA . THR A 1 172 ? 4.919 -11.227 8.691 1.00 94.00 172 THR A CA 1
ATOM 1334 C C . THR A 1 172 ? 3.998 -11.575 9.870 1.00 94.00 172 THR A C 1
ATOM 1336 O O . THR A 1 172 ? 3.165 -12.480 9.754 1.00 94.00 172 THR A O 1
ATOM 1339 N N . GLU A 1 173 ? 4.047 -10.807 10.971 1.00 93.88 173 GLU A N 1
ATOM 1340 C CA . GLU A 1 173 ? 3.153 -10.988 12.130 1.00 93.88 173 GLU A CA 1
ATOM 1341 C C . GLU A 1 173 ? 1.661 -10.791 11.804 1.00 93.88 173 GLU A C 1
ATOM 1343 O O . GLU A 1 173 ? 0.804 -11.384 12.463 1.00 93.88 173 GLU A O 1
ATOM 1348 N N . ASN A 1 174 ? 1.339 -10.009 10.770 1.00 94.88 174 ASN A N 1
ATOM 1349 C CA . ASN A 1 174 ? -0.037 -9.694 10.378 1.00 94.88 174 ASN A CA 1
ATOM 1350 C C . ASN A 1 174 ? -0.631 -10.697 9.401 1.00 94.88 174 ASN A C 1
ATOM 1352 O O . ASN A 1 174 ? -1.854 -10.780 9.259 1.00 94.88 174 ASN A O 1
ATOM 1356 N N . LEU A 1 175 ? 0.211 -11.505 8.764 1.00 94.12 175 LEU A N 1
ATOM 1357 C CA . LEU A 1 175 ? -0.228 -12.443 7.752 1.00 94.12 175 LEU A CA 1
ATOM 1358 C C . LEU A 1 175 ? -1.324 -13.428 8.206 1.00 94.12 175 LEU A C 1
ATOM 1360 O O . LEU A 1 175 ? -2.109 -13.852 7.355 1.00 94.12 175 LEU A O 1
ATOM 1364 N N . PRO A 1 176 ? -1.428 -13.879 9.482 1.00 94.69 176 PRO A N 1
ATOM 1365 C CA . PRO A 1 176 ? -2.533 -14.750 9.908 1.00 94.69 176 PRO A CA 1
ATOM 1366 C C . PRO A 1 176 ? -3.922 -14.137 9.699 1.00 94.69 176 PRO A C 1
ATOM 1368 O O . PRO A 1 176 ? -4.917 -14.856 9.728 1.00 94.69 176 PRO A O 1
ATOM 1371 N N . TYR A 1 177 ? -3.986 -12.824 9.482 1.00 95.44 177 TYR A N 1
ATOM 1372 C CA . TYR A 1 177 ? -5.210 -12.049 9.311 1.00 95.44 177 TYR A CA 1
ATOM 1373 C C . TYR A 1 177 ? -5.371 -11.501 7.885 1.00 95.44 177 TYR A C 1
ATOM 1375 O O . TYR A 1 177 ? -6.290 -10.727 7.635 1.00 95.44 177 TYR A O 1
ATOM 1383 N N . LEU A 1 178 ? -4.490 -11.901 6.962 1.00 96.12 178 LEU A N 1
ATOM 1384 C CA . LEU A 1 178 ? -4.455 -11.472 5.564 1.00 96.12 178 LEU A CA 1
ATOM 1385 C C . LEU A 1 178 ? -4.783 -12.669 4.651 1.00 96.12 178 LEU A C 1
ATOM 1387 O O . LEU A 1 178 ? -3.877 -13.277 4.077 1.00 96.12 178 LEU A O 1
ATOM 1391 N N . PRO A 1 179 ? -6.068 -13.061 4.530 1.00 95.44 179 PRO A N 1
ATOM 1392 C CA . PRO A 1 179 ? -6.466 -14.281 3.820 1.00 95.44 179 PRO A CA 1
ATOM 1393 C C . PRO A 1 179 ? -6.205 -14.228 2.309 1.00 95.44 179 PRO A C 1
ATOM 1395 O O . PRO A 1 179 ? -6.152 -15.272 1.667 1.00 95.44 179 PRO A O 1
ATOM 1398 N N . MET A 1 180 ? -6.036 -13.031 1.744 1.00 95.19 180 MET A N 1
ATOM 1399 C CA . MET A 1 180 ? -5.733 -12.818 0.328 1.00 95.19 180 MET A CA 1
ATOM 1400 C C . MET A 1 180 ? -4.285 -13.159 -0.053 1.00 95.19 180 MET A C 1
ATOM 1402 O O . MET A 1 180 ? -3.990 -13.237 -1.240 1.00 95.19 180 MET A O 1
ATOM 1406 N N . ILE A 1 181 ? -3.378 -13.326 0.920 1.00 97.12 181 ILE A N 1
ATOM 1407 C CA . ILE A 1 181 ? -1.970 -13.653 0.667 1.00 97.12 181 ILE A CA 1
ATOM 1408 C C . ILE A 1 181 ? -1.783 -15.174 0.775 1.00 97.12 181 ILE A C 1
ATOM 1410 O O . ILE A 1 181 ? -1.883 -15.727 1.880 1.00 97.12 181 ILE A O 1
ATOM 1414 N N . PRO A 1 182 ? -1.457 -15.875 -0.327 1.00 96.38 182 PRO A N 1
ATOM 1415 C CA . PRO A 1 182 ? -1.171 -17.302 -0.282 1.00 96.38 182 PRO A CA 1
ATOM 1416 C C . PRO A 1 182 ? 0.051 -17.581 0.593 1.00 96.38 182 PRO A C 1
ATOM 1418 O O . PRO A 1 182 ? 1.124 -17.014 0.389 1.00 96.38 182 PRO A O 1
ATOM 1421 N N . ARG A 1 183 ? -0.084 -18.488 1.566 1.00 96.94 183 ARG A N 1
ATOM 1422 C CA . ARG A 1 183 ? 1.052 -18.910 2.415 1.00 96.94 183 ARG A CA 1
ATOM 1423 C C . ARG A 1 183 ? 1.973 -19.898 1.735 1.00 96.94 183 ARG A C 1
ATOM 1425 O O . ARG A 1 183 ? 3.127 -20.038 2.131 1.00 96.94 183 ARG A O 1
ATOM 1432 N N . ARG A 1 184 ? 1.437 -20.592 0.740 1.00 97.44 184 ARG A N 1
ATOM 1433 C CA . ARG A 1 184 ? 2.177 -21.507 -0.099 1.00 97.44 184 ARG A CA 1
ATOM 1434 C C . ARG A 1 184 ? 1.732 -21.317 -1.536 1.00 97.44 184 ARG A C 1
ATOM 1436 O O . ARG A 1 184 ? 0.530 -21.315 -1.795 1.00 97.44 184 ARG A O 1
ATOM 1443 N N . LEU A 1 185 ? 2.698 -21.151 -2.423 1.00 97.31 185 LEU A N 1
ATOM 1444 C CA . LEU A 1 185 ? 2.482 -21.192 -3.858 1.00 97.31 185 LEU A CA 1
ATOM 1445 C C . LEU A 1 185 ? 2.103 -22.617 -4.270 1.00 97.31 185 LEU A C 1
ATOM 1447 O O . LEU A 1 185 ? 2.466 -23.601 -3.616 1.00 97.31 185 LEU A O 1
ATOM 1451 N N . THR A 1 186 ? 1.344 -22.714 -5.351 1.00 96.19 186 THR A N 1
ATOM 1452 C CA . THR A 1 186 ? 0.906 -23.983 -5.944 1.00 96.19 186 THR A CA 1
ATOM 1453 C C . THR A 1 186 ? 1.378 -24.077 -7.394 1.00 96.19 186 THR A C 1
ATOM 1455 O O . THR A 1 186 ? 1.923 -23.119 -7.917 1.00 96.19 186 THR A O 1
ATOM 1458 N N . GLY A 1 187 ? 1.236 -25.229 -8.046 1.00 93.62 187 GLY A N 1
ATOM 1459 C CA . GLY A 1 187 ? 1.663 -25.388 -9.441 1.00 93.62 187 GLY A CA 1
ATOM 1460 C C . GLY A 1 18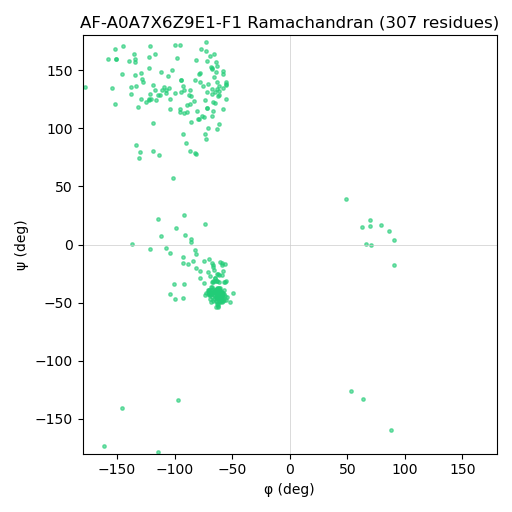7 ? 3.123 -25.816 -9.609 1.00 93.62 187 GLY A C 1
ATOM 1461 O O . GLY A 1 187 ? 3.722 -26.411 -8.712 1.00 93.62 187 GLY A O 1
ATOM 1462 N N . GLU A 1 188 ? 3.660 -25.574 -10.803 1.00 92.00 188 GLU A N 1
ATOM 1463 C CA . GLU A 1 188 ? 4.968 -26.0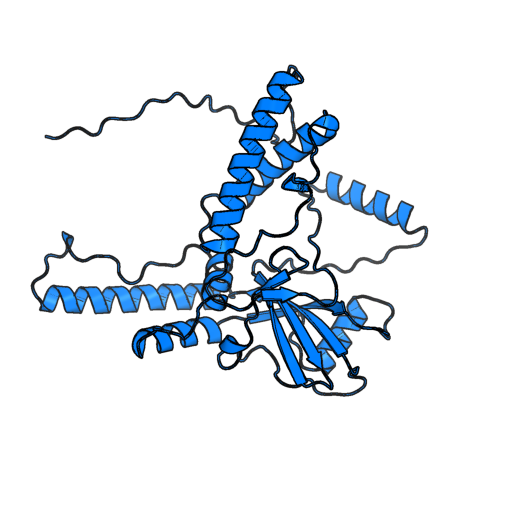59 -11.255 1.00 92.00 188 GLU A CA 1
ATOM 1464 C C . GLU A 1 188 ? 5.928 -24.897 -11.542 1.00 92.00 188 GLU A C 1
ATOM 1466 O O . GLU A 1 188 ? 5.516 -23.744 -11.670 1.00 92.00 188 GLU A O 1
ATOM 1471 N N . GLY A 1 189 ? 7.227 -25.198 -11.632 1.00 91.25 189 GLY A N 1
ATOM 1472 C CA . GLY A 1 189 ? 8.243 -24.203 -11.990 1.00 91.25 189 GLY A CA 1
ATOM 1473 C C . GLY A 1 189 ? 8.498 -23.128 -10.929 1.00 91.25 189 GLY A C 1
ATOM 1474 O O . GLY A 1 189 ? 9.101 -22.109 -11.249 1.00 91.25 189 GLY A O 1
ATOM 1475 N N . ILE A 1 190 ? 8.058 -23.338 -9.682 1.00 93.69 190 ILE A N 1
ATOM 1476 C CA . ILE A 1 190 ? 8.341 -22.425 -8.568 1.00 93.69 190 ILE A CA 1
ATOM 1477 C C . ILE A 1 190 ? 9.855 -22.457 -8.279 1.00 93.69 190 ILE A C 1
ATOM 1479 O O . ILE A 1 190 ? 10.387 -23.540 -8.014 1.00 93.69 190 ILE A O 1
ATOM 1483 N N . PRO A 1 191 ? 10.560 -21.313 -8.324 1.00 93.50 191 PRO A N 1
ATOM 1484 C CA . PRO A 1 191 ? 11.993 -21.254 -8.042 1.00 93.50 191 PRO A CA 1
ATOM 1485 C C . PRO A 1 191 ? 12.292 -21.420 -6.543 1.00 93.50 191 PRO A C 1
ATOM 1487 O O . PRO A 1 191 ? 11.406 -21.295 -5.695 1.00 93.50 191 PRO A O 1
ATOM 1490 N N . GLU A 1 192 ? 13.567 -21.651 -6.207 1.00 95.38 192 GLU A N 1
ATOM 1491 C CA . GLU A 1 192 ? 14.027 -21.715 -4.810 1.00 95.38 192 GLU A CA 1
ATOM 1492 C C . GLU A 1 192 ? 13.713 -20.415 -4.059 1.00 95.38 192 GLU A C 1
ATOM 1494 O O . GLU A 1 192 ? 13.266 -20.461 -2.917 1.00 95.38 192 GLU A O 1
ATOM 1499 N N . PHE A 1 193 ? 13.912 -19.262 -4.704 1.00 96.00 193 PHE A N 1
ATOM 1500 C CA . PHE A 1 193 ? 13.592 -17.950 -4.152 1.00 96.00 193 PHE A CA 1
ATOM 1501 C C . PHE A 1 193 ? 12.936 -17.053 -5.200 1.00 96.00 193 PHE A C 1
ATOM 1503 O O . PHE A 1 193 ? 13.390 -16.990 -6.346 1.00 96.00 193 PHE A O 1
ATOM 1510 N N . PHE A 1 194 ? 11.878 -16.359 -4.788 1.00 93.44 194 PHE A N 1
ATOM 1511 C CA . PHE A 1 194 ? 11.107 -15.465 -5.641 1.00 93.44 194 PHE A CA 1
ATOM 1512 C C . PHE A 1 194 ? 10.402 -14.381 -4.822 1.00 93.44 194 PHE A C 1
ATOM 1514 O O . PHE A 1 194 ? 9.760 -14.677 -3.813 1.00 93.44 194 PHE A O 1
ATOM 1521 N N . GLU A 1 195 ? 10.476 -13.135 -5.286 1.00 96.75 195 GLU A N 1
ATOM 1522 C CA . GLU A 1 195 ? 9.691 -12.023 -4.748 1.00 96.75 195 GLU A CA 1
ATOM 1523 C C . GLU A 1 195 ? 8.519 -11.662 -5.673 1.00 96.75 195 GLU A C 1
ATOM 1525 O O . GLU A 1 195 ? 8.715 -11.168 -6.786 1.00 96.75 195 GLU A O 1
ATOM 1530 N N . ALA A 1 196 ? 7.291 -11.817 -5.178 1.00 96.88 196 ALA A N 1
ATOM 1531 C CA . ALA A 1 196 ? 6.103 -11.216 -5.780 1.00 96.88 196 ALA A CA 1
ATOM 1532 C C . ALA A 1 196 ? 5.912 -9.795 -5.245 1.00 96.88 196 ALA A C 1
ATOM 1534 O O . ALA A 1 196 ? 5.930 -9.575 -4.035 1.00 96.88 196 ALA A O 1
ATOM 1535 N N . ARG A 1 197 ? 5.663 -8.832 -6.133 1.00 97.25 197 ARG A N 1
ATOM 1536 C CA . ARG A 1 197 ? 5.396 -7.436 -5.770 1.00 97.25 197 ARG A CA 1
ATOM 1537 C C . ARG A 1 197 ? 4.016 -7.017 -6.227 1.00 97.25 197 ARG A C 1
ATOM 1539 O O . ARG A 1 197 ? 3.589 -7.317 -7.341 1.00 97.25 197 ARG A O 1
ATOM 1546 N N . GLY A 1 198 ? 3.319 -6.307 -5.362 1.00 95.94 198 GLY A N 1
ATOM 1547 C CA . GLY A 1 198 ? 1.957 -5.899 -5.636 1.00 95.94 198 GLY A CA 1
ATOM 1548 C C . GLY A 1 198 ? 1.504 -4.756 -4.764 1.00 95.94 198 GLY A C 1
ATOM 1549 O O . GLY A 1 198 ? 2.270 -4.217 -3.966 1.00 95.94 198 GLY A O 1
ATOM 1550 N N . GLU A 1 199 ? 0.223 -4.452 -4.886 1.00 96.12 199 GLU A N 1
ATOM 1551 C CA . GLU A 1 199 ? -0.422 -3.394 -4.134 1.00 96.12 199 GLU A CA 1
ATOM 1552 C C . GLU A 1 199 ? -1.491 -3.991 -3.219 1.00 96.12 199 GLU A C 1
ATOM 1554 O O . GLU A 1 199 ? -2.404 -4.689 -3.673 1.00 96.12 199 GLU A O 1
ATOM 1559 N N . VAL A 1 200 ? -1.390 -3.700 -1.922 1.00 95.62 200 VAL A N 1
ATOM 1560 C CA . VAL A 1 200 ? -2.458 -3.970 -0.957 1.00 95.62 200 VAL A CA 1
ATOM 1561 C C . VAL A 1 200 ? -3.400 -2.780 -0.924 1.00 95.62 200 VAL A C 1
ATOM 1563 O O . VAL A 1 200 ? -2.969 -1.645 -0.727 1.00 95.62 200 VAL A O 1
ATOM 1566 N N . PHE A 1 201 ? -4.695 -3.027 -1.072 1.00 94.56 201 PHE A N 1
ATOM 1567 C CA . PHE A 1 201 ? -5.694 -1.969 -1.170 1.00 94.56 201 PHE A CA 1
ATOM 1568 C C . PHE A 1 201 ? -7.012 -2.358 -0.495 1.00 94.56 201 PHE A C 1
ATOM 1570 O O . PHE A 1 201 ? -7.223 -3.503 -0.096 1.00 94.56 201 PHE A O 1
ATOM 1577 N N . LEU A 1 202 ? -7.910 -1.384 -0.366 1.00 93.00 202 LEU A N 1
ATOM 1578 C CA . LEU A 1 202 ? -9.320 -1.615 -0.061 1.00 93.00 202 LEU A CA 1
ATOM 1579 C C . LEU A 1 202 ? -10.131 -1.350 -1.321 1.00 93.00 202 LEU A C 1
ATOM 1581 O O . LEU A 1 202 ? -9.979 -0.300 -1.945 1.00 93.00 202 LEU A O 1
ATOM 1585 N N . SER A 1 203 ? -11.006 -2.285 -1.682 1.00 94.69 203 SER A N 1
ATOM 1586 C CA . SER A 1 203 ? -12.015 -2.014 -2.703 1.00 94.69 203 SER A CA 1
ATOM 1587 C C . SER A 1 203 ? -12.968 -0.919 -2.219 1.00 94.69 203 SER A C 1
ATOM 1589 O O . SER A 1 203 ? -13.137 -0.733 -1.013 1.00 94.69 203 SER A O 1
ATOM 1591 N N . THR A 1 204 ? -13.634 -0.227 -3.146 1.00 92.50 204 THR A N 1
ATOM 1592 C CA . THR A 1 204 ? -14.644 0.789 -2.808 1.00 92.50 204 THR A CA 1
ATOM 1593 C C . THR A 1 204 ? -15.691 0.234 -1.843 1.00 92.50 204 THR A C 1
ATOM 1595 O O . THR A 1 204 ? -15.890 0.793 -0.772 1.00 92.50 204 THR A O 1
ATOM 1598 N N . ALA A 1 205 ? -16.251 -0.939 -2.151 1.00 94.88 205 ALA A N 1
ATOM 1599 C CA . ALA A 1 205 ? -17.223 -1.603 -1.285 1.00 94.88 205 ALA A CA 1
ATOM 1600 C C . ALA A 1 205 ? -16.634 -1.997 0.085 1.00 94.88 205 ALA A C 1
ATOM 1602 O O . ALA A 1 205 ? -17.304 -1.886 1.107 1.00 94.88 205 ALA A O 1
ATOM 1603 N N . GLY A 1 206 ? -15.375 -2.449 0.130 1.00 94.56 206 GLY A N 1
ATOM 1604 C CA . GLY A 1 206 ? -14.701 -2.788 1.386 1.00 94.56 206 GLY A CA 1
ATOM 1605 C C . GLY A 1 206 ? -14.443 -1.564 2.269 1.00 94.56 206 GLY A C 1
ATOM 1606 O O . GLY A 1 206 ? -14.566 -1.653 3.490 1.00 94.56 206 GLY A O 1
ATOM 1607 N N . PHE A 1 207 ? -14.114 -0.425 1.657 1.00 92.12 207 PHE A N 1
ATOM 1608 C CA . PHE A 1 207 ? -13.933 0.853 2.340 1.00 92.12 207 PHE A CA 1
ATOM 1609 C C . PHE A 1 207 ? -15.259 1.411 2.872 1.00 92.12 207 PHE A C 1
ATOM 1611 O O . PHE A 1 207 ? -15.334 1.768 4.046 1.00 92.12 207 PHE A O 1
ATOM 1618 N N . GLU A 1 208 ? -16.315 1.409 2.055 1.00 95.38 208 GLU A N 1
ATOM 1619 C CA . GLU A 1 208 ? -17.664 1.827 2.460 1.00 95.38 208 GLU A CA 1
ATOM 1620 C C . GLU A 1 208 ? -18.172 0.993 3.643 1.00 95.38 208 GLU A C 1
ATOM 1622 O O . GLU A 1 208 ? -18.539 1.549 4.676 1.00 95.38 208 GLU A O 1
ATOM 1627 N N . ALA A 1 209 ? -18.062 -0.337 3.560 1.00 96.00 209 ALA A N 1
ATOM 1628 C CA . ALA A 1 209 ? -18.455 -1.233 4.647 1.00 96.00 209 ALA A CA 1
ATOM 1629 C C . ALA A 1 209 ? -17.643 -1.011 5.939 1.00 96.00 209 ALA A C 1
ATOM 1631 O O . ALA A 1 209 ? -18.149 -1.218 7.042 1.00 96.00 209 ALA A O 1
ATOM 1632 N N . LEU A 1 210 ? -16.369 -0.607 5.836 1.00 94.00 210 LEU A N 1
ATOM 1633 C CA . LEU A 1 210 ? -15.566 -0.241 7.006 1.00 94.00 210 LEU A CA 1
ATOM 1634 C C . LEU A 1 210 ? -16.036 1.070 7.640 1.00 94.00 210 LEU A C 1
ATOM 1636 O O . LEU A 1 210 ? -16.047 1.165 8.866 1.00 94.00 210 LEU A O 1
ATOM 1640 N N . ASN A 1 211 ? -16.423 2.063 6.841 1.00 93.38 211 ASN A N 1
ATOM 1641 C CA . ASN A 1 211 ? -16.939 3.329 7.359 1.00 93.38 211 ASN A CA 1
ATOM 1642 C C . ASN A 1 211 ? -18.324 3.165 7.992 1.00 93.38 211 ASN A C 1
ATOM 1644 O O . ASN A 1 211 ? -18.525 3.649 9.106 1.00 93.38 211 ASN A O 1
ATOM 1648 N N . GLU A 1 212 ? -19.223 2.393 7.375 1.00 97.44 212 GLU A N 1
ATOM 1649 C CA . GLU A 1 212 ? -20.498 2.001 7.996 1.00 97.44 212 GLU A CA 1
ATOM 1650 C C . GLU A 1 212 ? -20.255 1.332 9.354 1.00 97.44 212 GLU A C 1
ATOM 1652 O O . GLU A 1 212 ? -20.850 1.706 10.367 1.00 97.44 212 GLU A O 1
ATOM 1657 N N . ARG A 1 213 ? -19.282 0.415 9.420 1.00 96.69 213 ARG A N 1
ATOM 1658 C CA . ARG A 1 213 ? -18.900 -0.234 10.675 1.00 96.69 213 ARG A CA 1
ATOM 1659 C C . ARG A 1 213 ? -18.383 0.752 11.730 1.00 96.69 213 ARG A C 1
ATOM 1661 O O . ARG A 1 213 ? -18.676 0.587 12.914 1.00 96.69 213 ARG A O 1
ATOM 1668 N N . GLN A 1 214 ? -17.615 1.771 11.340 1.00 93.19 214 GLN A N 1
ATOM 1669 C CA . GLN A 1 214 ? -17.158 2.818 12.264 1.00 93.19 214 GLN A CA 1
ATOM 1670 C C . GLN A 1 214 ? -18.336 3.640 12.807 1.00 93.19 214 GLN A C 1
ATOM 1672 O O . GLN A 1 214 ? -18.356 3.943 14.003 1.00 93.19 214 GLN A O 1
ATOM 1677 N N . HIS A 1 215 ? -19.337 3.945 11.973 1.00 97.06 215 HIS A N 1
ATOM 1678 C CA . HIS A 1 215 ? -20.552 4.650 12.398 1.00 97.06 215 HIS A CA 1
ATOM 1679 C C . HIS A 1 215 ? -21.359 3.832 13.411 1.00 97.06 215 HIS A C 1
ATOM 1681 O O . HIS A 1 215 ? -21.710 4.365 14.463 1.00 97.06 215 HIS A O 1
ATOM 1687 N N . GLU A 1 216 ? -21.563 2.534 13.166 1.00 97.94 216 GLU A N 1
ATOM 1688 C CA . GLU A 1 216 ? -22.233 1.628 14.115 1.00 97.94 216 GLU A CA 1
ATOM 1689 C C . GLU A 1 216 ? -21.523 1.587 15.480 1.00 97.94 216 GLU A C 1
ATOM 1691 O O . GLU A 1 216 ? -22.155 1.653 16.537 1.00 97.94 216 GLU A O 1
ATOM 1696 N N . LEU A 1 217 ? -20.188 1.487 15.475 1.00 96.50 217 LEU A N 1
ATOM 1697 C CA . LEU A 1 217 ? -19.383 1.468 16.700 1.00 96.50 217 LEU A CA 1
ATOM 1698 C C . LEU A 1 217 ? -19.474 2.796 17.460 1.00 96.50 217 LEU A C 1
ATOM 1700 O O . LEU A 1 217 ? -19.552 2.802 18.693 1.00 96.50 217 LEU A O 1
ATOM 1704 N N . GLN A 1 218 ? -19.475 3.920 16.741 1.00 96.69 218 GLN A N 1
ATOM 1705 C CA . GLN A 1 218 ? -19.632 5.242 17.335 1.00 96.69 218 GLN A CA 1
ATOM 1706 C C . GLN A 1 218 ? -21.031 5.433 17.929 1.00 96.69 218 GLN A C 1
ATOM 1708 O O . GLN A 1 218 ? -21.147 5.968 19.032 1.00 96.69 218 GLN A O 1
ATOM 1713 N N . GLU A 1 219 ? -22.080 4.971 17.248 1.00 97.56 219 GLU A N 1
ATOM 1714 C CA . GLU A 1 219 ? -23.450 5.017 17.757 1.00 97.56 219 GLU A CA 1
ATOM 1715 C C . GLU A 1 219 ? -23.595 4.181 19.036 1.00 97.56 219 GLU A C 1
ATOM 1717 O O . GLU A 1 219 ? -24.129 4.670 20.036 1.00 97.56 219 GLU A O 1
ATOM 1722 N N . ALA A 1 220 ? -23.048 2.961 19.047 1.00 97.31 220 ALA A N 1
ATOM 1723 C CA . ALA A 1 220 ? -23.041 2.098 20.226 1.00 97.31 220 ALA A CA 1
ATOM 1724 C C . ALA A 1 220 ? -22.290 2.739 21.407 1.00 97.31 220 ALA A C 1
ATOM 1726 O O . ALA A 1 220 ? -22.778 2.723 22.541 1.00 97.31 220 ALA A O 1
ATOM 1727 N N . TYR A 1 221 ? -21.133 3.358 21.148 1.00 96.31 221 TYR A N 1
ATOM 1728 C CA . TYR A 1 221 ? -20.386 4.099 22.165 1.00 96.31 221 TYR A CA 1
ATOM 1729 C C . TYR A 1 221 ? -21.181 5.292 22.706 1.00 96.31 221 TYR A C 1
ATOM 1731 O O . TYR A 1 221 ? -21.269 5.470 23.922 1.00 96.31 221 TYR A O 1
ATOM 1739 N N . ALA A 1 222 ? -21.799 6.084 21.828 1.00 97.12 222 ALA A N 1
ATOM 1740 C CA . ALA A 1 222 ? -22.623 7.216 22.230 1.00 97.12 222 ALA A CA 1
ATOM 1741 C C . ALA A 1 222 ? -23.821 6.766 23.080 1.00 97.12 222 ALA A C 1
ATOM 1743 O O . ALA A 1 222 ? -24.090 7.358 24.123 1.00 97.12 222 ALA A O 1
ATOM 1744 N N . ALA A 1 223 ? -24.495 5.677 22.700 1.00 97.69 223 ALA A N 1
ATOM 1745 C CA . ALA A 1 223 ? -25.577 5.091 23.489 1.00 97.69 223 ALA A CA 1
ATOM 1746 C C . ALA A 1 223 ? -25.110 4.669 24.896 1.00 97.69 223 ALA A C 1
ATOM 1748 O O . ALA A 1 223 ? -25.794 4.959 25.880 1.00 97.69 223 ALA A O 1
ATOM 1749 N N . GLU A 1 224 ? -23.924 4.063 25.016 1.00 97.12 224 GLU A N 1
ATOM 1750 C CA . GLU A 1 224 ? -23.322 3.721 26.310 1.00 97.12 224 GLU A CA 1
ATOM 1751 C C . GLU A 1 224 ? -23.039 4.972 27.164 1.00 97.12 224 GLU A C 1
ATOM 1753 O O . GLU A 1 224 ? -23.306 4.974 28.368 1.00 97.12 224 GLU A O 1
ATOM 1758 N N . GLN A 1 225 ? -22.526 6.054 26.565 1.00 97.62 225 GLN A N 1
ATOM 1759 C CA . GLN A 1 225 ? -22.262 7.308 27.283 1.00 97.62 225 GLN A CA 1
ATOM 1760 C C . GLN A 1 225 ? -23.556 7.999 27.737 1.00 97.62 225 GLN A C 1
ATOM 1762 O O . GLN A 1 225 ? -23.642 8.431 28.889 1.00 97.62 225 GLN A O 1
ATOM 1767 N N . ARG A 1 226 ? -24.598 8.026 26.894 1.00 96.94 226 ARG A N 1
ATOM 1768 C CA . ARG A 1 226 ? -25.929 8.540 27.271 1.00 96.94 226 ARG A CA 1
ATOM 1769 C C . ARG A 1 226 ? -26.516 7.766 28.445 1.00 96.94 226 ARG A C 1
ATOM 1771 O O . ARG A 1 226 ? -27.032 8.368 29.382 1.00 96.94 226 ARG A O 1
ATOM 1778 N N . ALA A 1 227 ? -26.389 6.437 28.439 1.00 97.44 227 ALA A N 1
ATOM 1779 C CA . ALA A 1 227 ? -26.840 5.592 29.546 1.00 97.44 227 ALA A CA 1
ATOM 1780 C C . ALA A 1 227 ? -26.089 5.882 30.863 1.00 97.44 227 ALA A C 1
ATOM 1782 O O . ALA A 1 227 ? -26.639 5.677 31.943 1.00 97.44 227 ALA A O 1
ATOM 1783 N N . LYS A 1 228 ? -24.858 6.405 30.783 1.00 97.19 228 LYS A N 1
ATOM 1784 C CA . LYS A 1 228 ? -24.063 6.886 31.928 1.00 97.19 228 LYS A CA 1
ATOM 1785 C C . LYS A 1 228 ? -24.360 8.342 32.317 1.00 97.19 228 LYS A C 1
ATOM 1787 O O . LYS A 1 228 ? -23.733 8.853 33.241 1.00 97.19 228 LYS A O 1
ATOM 1792 N N . GLY A 1 229 ? -25.307 9.001 31.647 1.00 96.94 229 GLY A N 1
ATOM 1793 C CA . GLY A 1 229 ? -25.708 10.382 31.923 1.00 96.94 229 GLY A CA 1
ATOM 1794 C C . GLY A 1 229 ? -24.768 11.445 31.350 1.00 96.94 229 GLY A C 1
ATOM 1795 O O . GLY A 1 229 ? -24.820 12.589 31.795 1.00 96.94 229 GLY A O 1
ATOM 1796 N N . VAL A 1 230 ? -23.902 11.086 30.396 1.00 96.56 230 VAL A N 1
ATOM 1797 C CA . VAL A 1 230 ? -23.071 12.059 29.673 1.00 96.56 230 VAL A CA 1
ATOM 1798 C C . VAL A 1 230 ? -23.960 12.855 28.716 1.00 96.56 230 VAL A C 1
ATOM 1800 O O . VAL A 1 230 ? -24.750 12.272 27.973 1.00 96.56 230 VAL A O 1
ATOM 1803 N N . ASP A 1 231 ? -23.838 14.182 28.747 1.00 95.12 231 ASP A N 1
ATOM 1804 C CA . ASP A 1 231 ? -24.543 15.083 27.830 1.00 95.12 231 ASP A CA 1
ATOM 1805 C C . ASP A 1 231 ? -24.093 14.838 26.381 1.00 95.12 231 ASP A C 1
ATOM 1807 O O . ASP A 1 231 ? -22.901 14.653 26.135 1.00 95.12 231 ASP A O 1
ATOM 1811 N N . GLU A 1 232 ? -25.026 14.876 25.424 1.00 92.31 232 GLU A N 1
ATOM 1812 C CA . GLU A 1 232 ? -24.764 14.663 23.992 1.00 92.31 232 GLU A CA 1
ATOM 1813 C C . GLU A 1 232 ? -23.590 15.507 23.480 1.00 92.31 232 GLU A C 1
ATOM 1815 O O . GLU A 1 232 ? -22.732 15.010 22.755 1.00 92.31 232 GLU A O 1
ATOM 1820 N N . ALA A 1 233 ? -23.507 16.770 23.909 1.00 94.19 233 ALA A N 1
ATOM 1821 C CA . ALA A 1 233 ? -22.461 17.694 23.481 1.00 94.19 233 ALA A CA 1
ATOM 1822 C C . ALA A 1 233 ? -21.068 17.347 24.043 1.00 94.19 233 ALA A C 1
ATOM 1824 O O . ALA A 1 233 ? -20.071 17.924 23.609 1.00 94.19 233 ALA A O 1
ATOM 1825 N N . GLN A 1 234 ? -20.990 16.440 25.021 1.00 94.56 234 GLN A N 1
ATOM 1826 C CA . GLN A 1 234 ? -19.747 15.977 25.644 1.00 94.56 234 GLN A CA 1
ATOM 1827 C C . GLN A 1 234 ? -19.320 14.582 25.173 1.00 94.56 234 GLN A C 1
ATOM 1829 O O . GLN A 1 234 ? -18.222 14.138 25.515 1.00 94.56 234 GLN A O 1
ATOM 1834 N N . ILE A 1 235 ? -20.152 13.882 24.395 1.00 94.12 235 ILE A N 1
ATOM 1835 C CA . ILE A 1 235 ? -19.803 12.570 23.847 1.00 94.12 235 ILE A CA 1
ATOM 1836 C C . ILE A 1 235 ? -18.756 12.762 22.748 1.00 94.12 235 ILE A C 1
ATOM 1838 O O . ILE A 1 235 ? -18.999 13.405 21.728 1.00 94.12 235 ILE A O 1
ATOM 1842 N N . THR A 1 236 ? -17.571 12.194 22.952 1.00 93.44 236 THR A N 1
ATOM 1843 C CA . THR A 1 236 ? -16.463 12.302 22.001 1.00 93.44 236 THR A CA 1
ATOM 1844 C C . THR A 1 236 ? -16.596 11.307 20.846 1.00 93.44 236 THR A C 1
ATOM 1846 O O . THR A 1 236 ? -17.261 10.271 20.941 1.00 93.44 236 THR A O 1
ATOM 1849 N N . VAL A 1 237 ? -15.919 11.601 19.734 1.00 90.38 237 VAL A N 1
ATOM 1850 C CA . VAL A 1 237 ? -15.751 10.640 18.638 1.00 90.38 237 VAL A CA 1
ATOM 1851 C C . VAL A 1 237 ? -14.646 9.661 19.021 1.00 90.38 237 VAL A C 1
ATOM 1853 O O . VAL A 1 237 ? -13.470 10.019 19.056 1.00 90.38 237 VAL A O 1
ATOM 1856 N N . ARG A 1 238 ? -15.032 8.423 19.328 1.00 89.50 238 ARG A N 1
ATOM 1857 C CA . ARG A 1 238 ? -14.118 7.319 19.637 1.00 89.50 238 ARG A CA 1
ATOM 1858 C C . ARG A 1 238 ? -13.757 6.513 18.391 1.00 89.50 238 ARG A C 1
ATOM 1860 O O . ARG A 1 238 ? -12.631 6.032 18.290 1.00 89.50 238 ARG A O 1
ATOM 1867 N N . TYR A 1 239 ? -14.696 6.375 17.459 1.00 88.69 239 TYR A N 1
ATOM 1868 C CA . TYR A 1 239 ? -14.528 5.625 16.216 1.00 88.69 239 TYR A CA 1
ATOM 1869 C C . TYR A 1 239 ? -14.715 6.571 15.024 1.00 88.69 239 TYR A C 1
ATOM 1871 O O . TYR A 1 239 ? -15.806 6.639 14.463 1.00 88.69 239 TYR A O 1
ATOM 1879 N N . PRO A 1 240 ? -13.683 7.356 14.663 1.00 84.00 240 PRO A N 1
ATOM 1880 C CA . PRO A 1 240 ? -13.782 8.282 13.543 1.00 84.00 240 PRO A CA 1
ATOM 1881 C C . PRO A 1 240 ? -13.911 7.528 12.221 1.00 84.00 240 PRO A C 1
ATOM 1883 O O . PRO A 1 240 ? -13.395 6.418 12.072 1.00 84.00 240 PRO A O 1
ATOM 1886 N N . GLU A 1 241 ? -14.578 8.153 11.260 1.00 86.12 241 GLU A N 1
ATOM 1887 C CA . GLU A 1 241 ? -14.601 7.676 9.883 1.00 86.12 241 GLU A CA 1
ATOM 1888 C C . GLU A 1 241 ? -13.196 7.732 9.270 1.00 86.12 241 GLU A C 1
ATOM 1890 O O . GLU A 1 241 ? -12.375 8.587 9.623 1.00 86.12 241 GLU A O 1
ATOM 1895 N N . PHE A 1 242 ? -12.906 6.813 8.356 1.00 84.06 242 PHE A N 1
ATOM 1896 C CA . PHE A 1 242 ? -11.652 6.837 7.629 1.00 84.06 242 PHE A CA 1
ATOM 1897 C C . PHE A 1 242 ? -11.703 7.809 6.447 1.00 84.06 242 PHE A C 1
ATOM 1899 O O . PHE A 1 242 ? -12.693 7.880 5.727 1.00 84.06 242 PHE A O 1
ATOM 1906 N N . ALA A 1 243 ? -10.596 8.516 6.208 1.00 77.94 243 ALA A N 1
ATOM 1907 C CA . ALA A 1 243 ? -10.540 9.585 5.211 1.00 77.94 243 ALA A CA 1
ATOM 1908 C C . ALA A 1 243 ? -10.539 9.091 3.752 1.00 77.94 243 ALA A C 1
ATOM 1910 O O . ALA A 1 243 ? -11.185 9.691 2.900 1.00 77.94 243 ALA A O 1
ATOM 1911 N N . ASN A 1 244 ? -9.787 8.030 3.439 1.00 81.06 244 ASN A N 1
ATOM 1912 C CA . ASN A 1 244 ? -9.745 7.433 2.101 1.00 81.06 244 ASN A CA 1
ATOM 1913 C C . ASN A 1 244 ? -9.261 5.973 2.147 1.00 81.06 244 ASN A C 1
ATOM 1915 O O . ASN A 1 244 ? -8.592 5.553 3.097 1.00 81.06 244 ASN A O 1
ATOM 1919 N N . ALA A 1 245 ? -9.572 5.204 1.101 1.00 84.00 245 ALA A N 1
ATOM 1920 C CA . ALA A 1 245 ? -9.260 3.777 1.015 1.00 84.00 245 ALA A CA 1
ATOM 1921 C C . ALA A 1 245 ? -7.752 3.473 1.097 1.00 84.00 245 ALA A C 1
ATOM 1923 O O . ALA A 1 245 ? -7.357 2.537 1.791 1.00 84.00 245 ALA A O 1
ATOM 1924 N N . ARG A 1 246 ? -6.909 4.290 0.452 1.00 82.25 246 ARG A N 1
ATOM 1925 C CA . ARG A 1 246 ? -5.448 4.116 0.394 1.00 82.25 246 ARG A CA 1
ATOM 1926 C C . ARG A 1 246 ? -4.803 4.206 1.780 1.00 82.25 246 ARG A C 1
ATOM 1928 O O . ARG A 1 246 ? -4.140 3.269 2.223 1.00 82.25 246 ARG A O 1
ATOM 1935 N N . ASN A 1 247 ? -5.073 5.290 2.504 1.00 76.56 247 ASN A N 1
ATOM 1936 C CA . ASN A 1 247 ? -4.588 5.508 3.869 1.00 76.56 247 ASN A CA 1
ATOM 1937 C C . ASN A 1 247 ? -5.131 4.459 4.830 1.00 76.56 247 ASN A C 1
ATOM 1939 O O . ASN A 1 247 ? -4.420 3.990 5.714 1.00 76.56 247 ASN A O 1
ATOM 1943 N N . THR A 1 248 ? -6.389 4.064 4.644 1.00 83.81 248 THR A N 1
ATOM 1944 C CA . THR A 1 248 ? -7.012 3.033 5.476 1.00 83.81 248 THR A CA 1
ATOM 1945 C C . THR A 1 248 ? -6.348 1.683 5.261 1.00 83.81 248 THR A C 1
ATOM 1947 O O . THR A 1 248 ? -6.093 0.982 6.239 1.00 83.81 248 THR A O 1
ATOM 1950 N N . ALA A 1 249 ? -6.014 1.329 4.017 1.00 87.00 249 ALA A N 1
ATOM 1951 C CA . ALA A 1 249 ? -5.277 0.111 3.709 1.00 87.00 249 ALA A CA 1
ATOM 1952 C C . ALA A 1 249 ? -3.883 0.134 4.349 1.00 87.00 249 ALA A C 1
ATOM 1954 O O . ALA A 1 249 ? -3.546 -0.771 5.115 1.00 87.00 249 ALA A O 1
ATOM 1955 N N . ALA A 1 250 ? -3.121 1.211 4.130 1.00 84.44 250 ALA A N 1
ATOM 1956 C CA . ALA A 1 250 ? -1.787 1.382 4.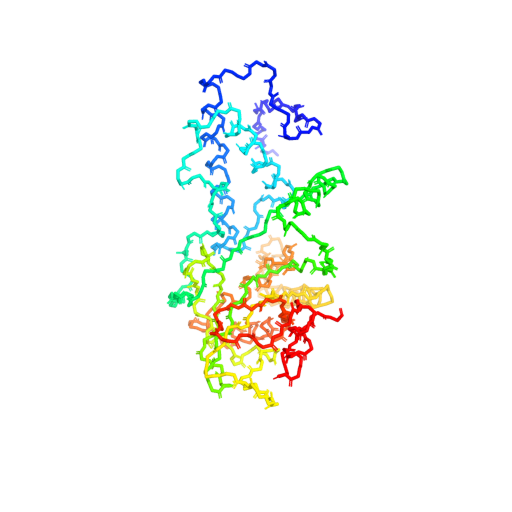700 1.00 84.44 250 ALA A CA 1
ATOM 1957 C C . ALA A 1 250 ? -1.798 1.350 6.239 1.00 84.44 250 ALA A C 1
ATOM 1959 O O . ALA A 1 250 ? -1.053 0.594 6.864 1.00 84.44 250 ALA A O 1
ATOM 1960 N N . GLY A 1 251 ? -2.688 2.126 6.858 1.00 83.81 251 GLY A N 1
ATOM 1961 C CA . GLY A 1 251 ? -2.836 2.206 8.308 1.00 83.81 251 GLY A CA 1
ATOM 1962 C C . GLY A 1 251 ? -3.361 0.914 8.933 1.00 83.81 251 GLY A C 1
ATOM 1963 O O . GLY A 1 251 ? -2.982 0.589 10.053 1.00 83.81 251 GLY A O 1
ATOM 1964 N N . SER A 1 252 ? -4.200 0.148 8.227 1.00 89.00 252 SER A N 1
ATOM 1965 C CA . SER A 1 252 ? -4.660 -1.171 8.688 1.00 89.00 252 SER A CA 1
ATOM 1966 C C . SER A 1 252 ? -3.537 -2.198 8.647 1.00 89.00 252 SER A C 1
ATOM 1968 O O . SER A 1 252 ? -3.364 -2.951 9.604 1.00 89.00 252 SER A O 1
ATOM 1970 N N . LEU A 1 253 ? -2.748 -2.195 7.572 1.00 89.31 253 LEU A N 1
ATOM 1971 C CA . LEU A 1 253 ? -1.647 -3.128 7.386 1.00 89.31 253 LEU A CA 1
ATOM 1972 C C . LEU A 1 253 ? -0.517 -2.915 8.404 1.00 89.31 253 LEU A C 1
ATOM 1974 O O . LEU A 1 253 ? 0.106 -3.881 8.831 1.00 89.31 253 LEU A O 1
ATOM 1978 N N . ARG A 1 254 ? -0.300 -1.670 8.843 1.00 87.75 254 ARG A N 1
ATOM 1979 C CA . ARG A 1 254 ? 0.734 -1.277 9.818 1.00 87.75 254 ARG A CA 1
ATOM 1980 C C . ARG A 1 254 ? 0.238 -1.286 11.272 1.00 87.75 254 ARG A C 1
ATOM 1982 O O . ARG A 1 254 ? 0.767 -0.581 12.128 1.00 87.75 254 ARG A O 1
ATOM 1989 N N . GLN A 1 255 ? -0.779 -2.088 11.585 1.00 87.25 255 GLN A N 1
ATOM 1990 C CA . GLN A 1 255 ? -1.218 -2.296 12.965 1.00 87.25 255 GLN A CA 1
ATOM 1991 C C . GLN A 1 255 ? -0.518 -3.489 13.604 1.00 87.25 255 GLN A C 1
ATOM 1993 O O . GLN A 1 255 ? -0.532 -4.573 13.038 1.00 87.25 255 GLN A O 1
ATOM 1998 N N . ARG A 1 256 ? -0.012 -3.326 14.828 1.00 89.25 256 ARG A N 1
ATOM 1999 C CA . ARG A 1 256 ? 0.546 -4.432 15.622 1.00 89.25 256 ARG A CA 1
ATOM 2000 C C . ARG A 1 256 ? -0.487 -5.031 16.564 1.00 89.25 256 ARG A C 1
ATOM 2002 O O . ARG A 1 256 ? -1.276 -4.295 17.156 1.00 89.25 256 ARG A O 1
ATOM 2009 N N . ALA A 1 257 ? -0.478 -6.349 16.737 1.00 89.81 257 ALA A N 1
ATOM 2010 C CA . ALA A 1 257 ? -1.372 -7.018 17.688 1.00 89.81 257 ALA A CA 1
ATOM 2011 C C . ALA A 1 257 ? -0.981 -6.752 19.154 1.00 89.81 257 ALA A C 1
ATOM 2013 O O . ALA A 1 257 ? -1.818 -6.845 20.052 1.00 89.81 257 ALA A O 1
ATOM 2014 N N . GLU A 1 258 ? 0.287 -6.414 19.395 1.00 88.88 258 GLU A N 1
ATOM 2015 C CA . GLU A 1 258 ? 0.819 -6.124 20.723 1.00 88.88 258 GLU A CA 1
ATOM 2016 C C . GLU A 1 258 ? 0.010 -5.016 21.424 1.00 88.88 258 GLU A C 1
ATOM 2018 O O . GLU A 1 258 ? -0.346 -4.009 20.813 1.00 88.88 258 GLU A O 1
ATOM 2023 N N . LYS A 1 259 ? -0.256 -5.189 22.725 1.00 86.19 259 LYS A N 1
ATOM 2024 C CA . LYS A 1 259 ? -0.951 -4.225 23.607 1.00 86.19 259 LYS A CA 1
ATOM 2025 C C . LYS A 1 259 ? -2.429 -3.954 23.289 1.00 86.19 259 LYS A C 1
ATOM 2027 O O . LYS A 1 259 ? -3.048 -3.201 24.036 1.00 86.19 259 LYS A O 1
ATOM 2032 N N . LYS A 1 260 ? -3.010 -4.581 22.261 1.00 90.19 260 LYS A N 1
ATOM 2033 C CA . LYS A 1 260 ? -4.451 -4.498 21.992 1.00 90.19 260 LYS A CA 1
ATOM 2034 C C . LYS A 1 260 ? -5.251 -5.358 22.967 1.00 90.19 260 LYS A C 1
ATOM 2036 O O . LYS A 1 260 ? -4.897 -6.510 23.221 1.00 90.19 260 LYS A O 1
ATOM 2041 N N . ASN A 1 261 ? -6.357 -4.820 23.478 1.00 94.25 261 ASN A N 1
ATOM 2042 C CA . ASN A 1 261 ? -7.370 -5.635 24.149 1.00 94.25 261 ASN A CA 1
ATOM 2043 C C . ASN A 1 261 ? -8.162 -6.485 23.134 1.00 94.25 261 ASN A C 1
ATOM 2045 O O . ASN A 1 261 ? -7.988 -6.360 21.922 1.00 94.25 261 ASN A O 1
ATOM 2049 N N . GLU A 1 262 ? -9.038 -7.363 23.626 1.00 96.19 262 GLU A N 1
ATOM 2050 C CA . GLU A 1 262 ? -9.805 -8.290 22.783 1.00 96.19 262 GLU A CA 1
ATOM 2051 C C . GLU A 1 262 ? -10.626 -7.573 21.699 1.00 96.19 262 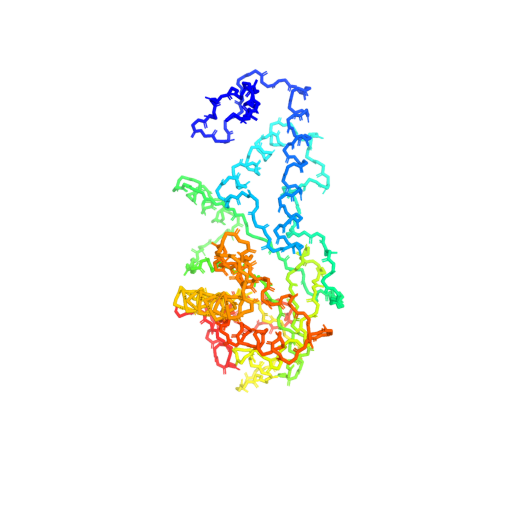GLU A C 1
ATOM 2053 O O . GLU A 1 262 ? -10.575 -7.958 20.529 1.00 96.19 262 GLU A O 1
ATOM 2058 N N . THR A 1 263 ? -11.313 -6.487 22.059 1.00 93.19 263 THR A N 1
ATOM 2059 C CA . THR A 1 263 ? -12.119 -5.690 21.127 1.00 93.19 263 THR A CA 1
ATOM 2060 C C . THR A 1 263 ? -11.249 -5.004 20.077 1.00 93.19 263 THR A C 1
ATOM 2062 O O . THR A 1 263 ? -11.546 -5.064 18.887 1.00 93.19 263 THR A O 1
ATOM 2065 N N . GLU A 1 264 ? -10.150 -4.372 20.486 1.00 91.19 264 GLU A N 1
ATOM 2066 C CA . GLU A 1 264 ? -9.212 -3.713 19.568 1.00 91.19 264 GLU A CA 1
ATOM 2067 C C . GLU A 1 264 ? -8.577 -4.710 18.600 1.00 91.19 264 GLU A C 1
ATOM 2069 O O . GLU A 1 264 ? -8.421 -4.418 17.413 1.00 91.19 264 GLU A O 1
ATOM 2074 N N . LEU A 1 265 ? -8.229 -5.901 19.090 1.00 95.12 265 LEU A N 1
ATOM 2075 C CA . LEU A 1 265 ? -7.675 -6.968 18.271 1.00 95.12 265 LEU A CA 1
ATOM 2076 C C . LEU A 1 265 ? -8.714 -7.503 17.277 1.00 95.12 265 LEU A C 1
ATOM 2078 O O . LEU A 1 265 ? -8.367 -7.768 16.128 1.00 95.12 265 LEU A O 1
ATOM 2082 N N . ALA A 1 266 ? -9.978 -7.639 17.682 1.00 95.81 266 ALA A N 1
ATOM 2083 C CA . ALA A 1 266 ? -11.060 -8.024 16.779 1.00 95.81 266 ALA A CA 1
ATOM 2084 C C . ALA A 1 266 ? -11.245 -6.996 15.651 1.00 95.81 266 ALA A C 1
ATOM 2086 O O . ALA A 1 266 ? -11.290 -7.382 14.485 1.00 95.81 266 ALA A O 1
ATOM 2087 N N . LEU A 1 267 ? -11.246 -5.699 15.975 1.00 94.19 267 LEU A N 1
ATOM 2088 C CA . LEU A 1 267 ? -11.337 -4.622 14.981 1.00 94.19 267 LEU A CA 1
ATOM 2089 C C . LEU A 1 267 ? -10.123 -4.590 14.042 1.00 94.19 267 LEU A C 1
ATOM 2091 O O . LEU A 1 267 ? -10.274 -4.384 12.841 1.00 94.19 267 LEU A O 1
ATOM 2095 N N . MET A 1 268 ? -8.916 -4.826 14.562 1.00 93.62 268 MET A N 1
ATOM 2096 C CA . MET A 1 268 ? -7.709 -4.950 13.738 1.00 93.62 268 MET A CA 1
ATOM 2097 C C . MET A 1 268 ? -7.836 -6.105 12.736 1.00 93.62 268 MET A C 1
ATOM 2099 O O . MET A 1 268 ? -7.591 -5.916 11.545 1.00 93.62 268 MET A O 1
ATOM 2103 N N . LYS A 1 269 ? -8.247 -7.291 13.202 1.00 96.00 269 LYS A N 1
ATOM 2104 C CA . LYS A 1 269 ? -8.460 -8.469 12.347 1.00 96.00 269 LYS A CA 1
ATOM 2105 C C . LYS A 1 269 ? -9.536 -8.213 11.296 1.00 96.00 269 LYS A C 1
ATOM 2107 O O . LYS A 1 269 ? -9.363 -8.594 10.145 1.00 96.00 269 LYS A O 1
ATOM 2112 N N . GLU A 1 270 ? -10.618 -7.543 11.686 1.00 94.88 270 GLU A N 1
ATOM 2113 C CA . GLU A 1 270 ? -11.719 -7.175 10.798 1.00 94.88 270 GLU A CA 1
ATOM 2114 C C . GLU A 1 270 ? -11.249 -6.293 9.630 1.00 94.88 270 GLU A C 1
ATOM 2116 O O . GLU A 1 270 ? -11.656 -6.516 8.485 1.00 94.88 270 GLU A O 1
ATOM 2121 N N . ARG A 1 271 ? -10.367 -5.324 9.915 1.00 94.25 271 ARG A N 1
ATOM 2122 C CA . ARG A 1 271 ? -9.758 -4.446 8.906 1.00 94.25 271 ARG A CA 1
ATOM 2123 C C . ARG A 1 271 ? -8.805 -5.207 7.990 1.00 94.25 271 ARG A C 1
ATOM 2125 O O . ARG A 1 271 ? -8.936 -5.105 6.776 1.00 94.25 271 ARG A O 1
ATOM 2132 N N . LEU A 1 272 ? -7.887 -5.996 8.556 1.00 95.88 272 LEU A N 1
ATOM 2133 C CA . LEU A 1 272 ? -6.918 -6.783 7.781 1.00 95.88 272 LEU A CA 1
ATOM 2134 C C . LEU A 1 272 ? -7.610 -7.778 6.838 1.00 95.88 272 LEU A C 1
ATOM 2136 O O . LEU A 1 272 ? -7.240 -7.877 5.672 1.00 95.88 272 LEU A O 1
ATOM 2140 N N . ALA A 1 273 ? -8.672 -8.441 7.301 1.00 96.25 273 ALA A N 1
ATOM 2141 C CA . ALA A 1 273 ? -9.408 -9.424 6.509 1.00 96.25 273 ALA A CA 1
ATOM 2142 C C . ALA A 1 273 ? -10.169 -8.830 5.307 1.00 96.25 273 ALA A C 1
ATOM 2144 O O . ALA A 1 273 ? -10.579 -9.582 4.427 1.00 96.25 273 ALA A O 1
ATOM 2145 N N . ARG A 1 274 ? -10.378 -7.507 5.270 1.00 95.88 274 ARG A N 1
ATOM 2146 C CA . ARG A 1 274 ? -11.050 -6.799 4.162 1.00 95.88 274 ARG A CA 1
ATOM 2147 C C . ARG A 1 274 ? -10.103 -6.274 3.097 1.00 95.88 274 ARG A C 1
ATOM 2149 O O . ARG A 1 274 ? -10.570 -5.813 2.058 1.00 95.88 274 ARG A O 1
ATOM 2156 N N . LEU A 1 275 ? -8.802 -6.297 3.364 1.00 96.75 275 LEU A N 1
ATOM 2157 C CA . LEU A 1 275 ? -7.820 -5.884 2.378 1.00 96.75 275 LEU A CA 1
ATOM 2158 C C . LEU A 1 275 ? -7.878 -6.829 1.167 1.00 96.75 275 LEU A C 1
ATOM 2160 O O . LEU A 1 275 ? -8.264 -7.994 1.265 1.00 96.75 275 LEU A O 1
ATOM 2164 N N . ALA A 1 276 ? -7.479 -6.312 0.019 1.00 96.56 276 ALA A N 1
ATOM 2165 C CA . ALA A 1 276 ? -7.261 -7.063 -1.203 1.00 96.56 276 ALA A CA 1
ATOM 2166 C C . ALA A 1 276 ? -5.812 -6.862 -1.656 1.00 96.56 276 ALA A C 1
ATOM 2168 O O . ALA A 1 276 ? -5.137 -5.929 -1.219 1.00 96.56 276 ALA A O 1
ATOM 2169 N N . LEU A 1 277 ? -5.339 -7.756 -2.516 1.00 96.88 277 LEU A N 1
ATOM 2170 C CA . LEU A 1 277 ? -4.006 -7.709 -3.101 1.00 96.88 277 LEU A CA 1
ATOM 2171 C C . LEU A 1 277 ? -4.132 -7.949 -4.598 1.00 96.88 277 LEU A C 1
ATOM 2173 O O . LEU A 1 277 ? -4.824 -8.882 -5.001 1.00 96.88 277 LEU A O 1
ATOM 2177 N N . TYR A 1 278 ? -3.409 -7.157 -5.383 1.00 97.00 278 TYR A N 1
ATOM 2178 C CA . TYR A 1 278 ? -3.037 -7.532 -6.740 1.00 97.00 278 TYR A CA 1
ATOM 2179 C C . TYR A 1 278 ? -1.522 -7.505 -6.886 1.00 97.00 278 TYR A C 1
ATOM 2181 O O . TYR A 1 278 ? -0.882 -6.492 -6.607 1.00 97.00 278 TYR A O 1
ATOM 2189 N N . VAL A 1 279 ? -0.957 -8.627 -7.316 1.00 96.19 279 VAL A N 1
ATOM 2190 C CA . VAL A 1 279 ? 0.443 -8.764 -7.702 1.00 96.19 279 VAL A CA 1
ATOM 2191 C C . VAL A 1 279 ? 0.563 -8.361 -9.166 1.00 96.19 279 VAL A C 1
ATOM 2193 O O . VAL A 1 279 ? -0.170 -8.860 -10.016 1.00 96.19 279 VAL A O 1
ATOM 2196 N N . HIS A 1 280 ? 1.482 -7.444 -9.439 1.00 92.69 280 HIS A N 1
ATOM 2197 C CA . HIS A 1 280 ? 1.724 -6.883 -10.772 1.00 92.69 280 HIS A CA 1
ATOM 2198 C C . HIS A 1 280 ? 3.226 -6.765 -11.080 1.00 92.69 280 HIS A C 1
ATOM 2200 O O . HIS A 1 280 ? 3.628 -6.269 -12.125 1.00 92.69 280 HIS A O 1
ATOM 2206 N N . GLY A 1 281 ? 4.095 -7.166 -10.154 1.00 90.50 281 GLY A N 1
ATOM 2207 C CA . GLY A 1 281 ? 5.534 -7.028 -10.291 1.00 90.50 281 GLY A CA 1
ATOM 2208 C C . GLY A 1 281 ? 6.271 -8.252 -9.786 1.00 90.50 281 GLY A C 1
ATOM 2209 O O . GLY A 1 281 ? 5.781 -9.020 -8.958 1.00 90.50 281 GLY A O 1
ATOM 2210 N N . ILE A 1 282 ? 7.489 -8.391 -10.284 1.00 92.44 282 ILE A N 1
ATOM 2211 C CA . ILE A 1 282 ? 8.453 -9.397 -9.863 1.00 92.44 282 ILE A CA 1
ATOM 2212 C C . ILE A 1 282 ? 9.633 -8.629 -9.270 1.00 92.44 282 ILE A C 1
ATOM 2214 O O . ILE A 1 282 ? 10.048 -7.606 -9.816 1.00 92.44 282 ILE A O 1
ATOM 2218 N N . GLY A 1 283 ? 10.094 -9.062 -8.102 1.00 94.06 283 GLY A N 1
ATOM 2219 C CA . GLY A 1 283 ? 11.326 -8.580 -7.492 1.00 94.06 283 GLY A CA 1
ATOM 2220 C C . GLY A 1 283 ? 12.479 -9.523 -7.784 1.00 94.06 283 GLY A C 1
ATOM 2221 O O . GLY A 1 283 ? 12.629 -10.005 -8.903 1.00 94.06 283 GLY A O 1
ATOM 2222 N N . ALA A 1 284 ? 13.247 -9.844 -6.749 1.00 94.88 284 ALA A N 1
ATOM 2223 C CA . ALA A 1 284 ? 14.345 -10.782 -6.879 1.00 94.88 284 ALA A CA 1
ATOM 2224 C C . ALA A 1 284 ? 13.863 -12.155 -7.385 1.00 94.88 284 ALA A C 1
ATOM 2226 O O . ALA A 1 284 ? 13.118 -12.874 -6.712 1.00 94.88 284 ALA A O 1
ATOM 2227 N N . TRP A 1 285 ? 14.339 -12.522 -8.573 1.00 93.12 285 TRP A N 1
ATOM 2228 C CA . TRP A 1 285 ? 14.199 -13.844 -9.175 1.00 93.12 285 TRP A CA 1
ATOM 2229 C C . TRP A 1 285 ? 15.395 -14.078 -10.106 1.00 93.12 285 TRP A C 1
ATOM 2231 O O . TRP A 1 285 ? 15.633 -13.297 -11.020 1.00 93.12 285 TRP A O 1
ATOM 2241 N N . GLN A 1 286 ? 16.179 -15.129 -9.844 1.00 85.62 286 GLN A N 1
ATOM 2242 C CA . GLN A 1 286 ? 17.447 -15.374 -10.545 1.00 85.62 286 GLN A CA 1
ATOM 2243 C C . GLN A 1 286 ? 17.266 -15.644 -12.044 1.00 85.62 286 GLN A C 1
ATOM 2245 O O . GLN A 1 286 ? 17.934 -15.011 -12.855 1.00 85.62 286 GLN A O 1
ATOM 2250 N N . ASP A 1 287 ? 16.346 -16.545 -12.398 1.00 84.31 287 ASP A N 1
ATOM 2251 C CA . ASP A 1 287 ? 16.154 -17.013 -13.773 1.00 84.31 287 ASP A CA 1
ATOM 2252 C C . ASP A 1 287 ? 14.665 -16.949 -14.173 1.00 84.31 287 ASP A C 1
ATOM 2254 O O . ASP A 1 287 ? 13.985 -17.981 -14.215 1.00 84.31 287 ASP A O 1
ATOM 2258 N N . PRO A 1 288 ? 14.112 -15.747 -14.430 1.00 83.25 288 PRO A N 1
ATOM 2259 C CA . PRO A 1 288 ? 12.746 -15.602 -14.917 1.00 83.25 288 PRO A CA 1
ATOM 2260 C C . PRO A 1 288 ? 12.599 -16.213 -16.316 1.00 83.25 288 PRO A C 1
ATOM 2262 O O . PRO A 1 288 ? 13.274 -15.816 -17.265 1.00 83.25 288 PRO A O 1
ATOM 2265 N N . ALA A 1 289 ? 11.696 -17.184 -16.448 1.00 82.88 289 ALA A N 1
ATOM 2266 C CA . ALA A 1 289 ? 11.493 -17.950 -17.678 1.00 82.88 289 ALA A CA 1
ATOM 2267 C C . ALA A 1 289 ? 10.264 -17.469 -18.473 1.00 82.88 289 ALA A C 1
ATOM 2269 O O . ALA A 1 289 ? 9.344 -18.242 -18.735 1.00 82.88 289 ALA A O 1
ATOM 2270 N N . PHE A 1 290 ? 10.234 -16.187 -18.841 1.00 88.69 290 PHE A N 1
ATOM 2271 C CA . PHE A 1 290 ? 9.179 -15.600 -19.674 1.00 88.69 290 PHE A CA 1
ATOM 2272 C C . PHE A 1 290 ? 9.705 -14.420 -20.510 1.00 88.69 290 PHE A C 1
ATOM 2274 O O . PHE A 1 290 ? 10.747 -13.847 -20.195 1.00 88.69 290 PHE A O 1
ATOM 2281 N N . GLU A 1 291 ? 9.005 -14.059 -21.591 1.00 88.38 291 GLU A N 1
ATOM 2282 C CA . GLU A 1 291 ? 9.466 -13.022 -22.531 1.00 88.38 291 GLU A CA 1
ATOM 2283 C C . GLU A 1 291 ? 8.787 -11.664 -22.317 1.00 88.38 291 GLU A C 1
ATOM 2285 O O . GLU A 1 291 ? 9.400 -10.616 -22.540 1.00 88.38 291 GLU A O 1
ATOM 2290 N N . ASN A 1 292 ? 7.515 -11.666 -21.915 1.00 91.12 292 ASN A N 1
ATOM 2291 C CA . ASN A 1 292 ? 6.703 -10.465 -21.747 1.00 91.12 292 ASN A CA 1
ATOM 2292 C C . ASN A 1 292 ? 6.180 -10.357 -20.316 1.00 91.12 292 ASN A C 1
ATOM 2294 O O . ASN A 1 292 ? 5.889 -11.357 -19.671 1.00 91.12 292 ASN A O 1
ATOM 2298 N N . GLN A 1 293 ? 5.947 -9.129 -19.852 1.00 90.75 293 GLN A N 1
ATOM 2299 C CA . GLN A 1 293 ? 5.317 -8.892 -18.550 1.00 90.75 293 GLN A CA 1
ATOM 2300 C C . GLN A 1 293 ? 3.933 -9.564 -18.434 1.00 90.75 293 GLN A C 1
ATOM 2302 O O . GLN A 1 293 ? 3.570 -10.033 -17.365 1.00 90.75 293 GLN A O 1
ATOM 2307 N N . SER A 1 294 ? 3.177 -9.676 -19.532 1.00 92.06 294 SER A N 1
ATOM 2308 C CA . SER A 1 294 ? 1.897 -10.400 -19.544 1.00 92.06 294 SER A CA 1
ATOM 2309 C C . SER A 1 294 ? 2.049 -11.883 -19.203 1.00 92.06 294 SER A C 1
ATOM 2311 O O . SER A 1 294 ? 1.217 -12.436 -18.493 1.00 92.06 294 SER A O 1
ATOM 2313 N N . ASP A 1 295 ? 3.133 -12.510 -19.663 1.00 93.31 295 ASP A N 1
ATOM 2314 C CA . ASP A 1 295 ? 3.410 -13.929 -19.427 1.00 93.31 295 ASP A CA 1
ATOM 2315 C C . ASP A 1 295 ? 3.686 -14.178 -17.933 1.00 93.31 295 ASP A C 1
ATOM 2317 O O . ASP A 1 295 ? 3.344 -15.227 -17.385 1.00 93.31 295 ASP A O 1
ATOM 2321 N N . ALA A 1 296 ? 4.262 -13.181 -17.248 1.00 92.12 296 ALA A N 1
ATOM 2322 C CA . ALA A 1 296 ? 4.432 -13.223 -15.805 1.00 92.12 296 ALA A CA 1
ATOM 2323 C C . ALA A 1 296 ? 3.085 -13.288 -15.075 1.00 92.12 296 ALA A C 1
ATOM 2325 O O . ALA A 1 296 ? 2.985 -13.998 -14.082 1.00 92.12 296 ALA A O 1
ATOM 2326 N N . TYR A 1 297 ? 2.036 -12.609 -15.545 1.00 93.38 297 TYR A N 1
ATOM 2327 C CA . TYR A 1 297 ? 0.727 -12.655 -14.882 1.00 93.38 297 TYR A CA 1
ATOM 2328 C C . TYR A 1 297 ? 0.072 -14.021 -14.979 1.00 93.38 297 TYR A C 1
ATOM 2330 O O . TYR A 1 297 ? -0.425 -14.517 -13.968 1.00 93.38 297 TYR A O 1
ATOM 2338 N N . ASP A 1 298 ? 0.159 -14.669 -16.138 1.00 93.00 298 ASP A N 1
ATOM 2339 C CA . ASP A 1 298 ? -0.312 -16.044 -16.294 1.00 93.00 298 ASP A CA 1
ATOM 2340 C C . ASP A 1 298 ? 0.435 -16.991 -15.345 1.00 93.00 298 ASP A C 1
ATOM 2342 O O . ASP A 1 298 ? -0.174 -17.836 -14.682 1.00 93.00 298 ASP A O 1
ATOM 2346 N N . LEU A 1 299 ? 1.752 -16.810 -15.212 1.00 93.25 299 LEU A N 1
ATOM 2347 C CA . LEU A 1 299 ? 2.568 -17.613 -14.310 1.00 93.25 299 LEU A CA 1
ATOM 2348 C C . LEU A 1 299 ? 2.227 -17.365 -12.833 1.00 93.25 299 LEU A C 1
ATOM 2350 O O . LEU A 1 299 ? 1.986 -18.318 -12.092 1.00 93.25 299 LEU A O 1
ATOM 2354 N N . LEU A 1 300 ? 2.150 -16.105 -12.403 1.00 94.81 300 LEU A N 1
ATOM 2355 C CA . LEU A 1 300 ? 1.796 -15.730 -11.031 1.00 94.81 300 LEU A CA 1
ATOM 2356 C C . LEU A 1 300 ? 0.396 -16.237 -10.661 1.00 94.81 300 LEU A C 1
ATOM 2358 O O . LEU A 1 300 ? 0.207 -16.800 -9.579 1.00 94.81 300 LEU A O 1
ATOM 2362 N N . ALA A 1 301 ? -0.566 -16.111 -11.579 1.00 95.50 301 ALA A N 1
ATOM 2363 C CA . ALA A 1 301 ? -1.905 -16.662 -11.417 1.00 95.50 301 ALA A CA 1
ATOM 2364 C C . ALA A 1 301 ? -1.875 -18.190 -11.287 1.00 95.50 301 ALA A C 1
ATOM 2366 O O . ALA A 1 301 ? -2.548 -18.744 -10.414 1.00 95.50 301 ALA A O 1
ATOM 2367 N N . SER A 1 302 ? -1.054 -18.879 -12.092 1.00 95.31 302 SER A N 1
ATOM 2368 C CA . SER A 1 302 ? -0.874 -20.335 -11.998 1.00 95.31 302 SER A CA 1
ATOM 2369 C C . SER A 1 302 ? -0.301 -20.779 -10.647 1.00 95.31 302 SER A C 1
ATOM 2371 O O . SER A 1 302 ? -0.579 -21.892 -10.197 1.00 95.31 302 SER A O 1
ATOM 2373 N N . TRP A 1 303 ? 0.432 -19.891 -9.964 1.00 96.25 303 TRP A N 1
ATOM 2374 C CA . TRP A 1 303 ? 0.933 -20.121 -8.611 1.00 96.25 303 TRP A CA 1
ATOM 2375 C C . TRP A 1 303 ? -0.078 -19.839 -7.499 1.00 96.25 303 TRP A C 1
ATOM 2377 O O . TRP A 1 303 ? 0.183 -20.140 -6.328 1.00 96.25 303 TRP A O 1
ATOM 2387 N N . GLY A 1 304 ? -1.256 -19.329 -7.860 1.00 96.31 304 GLY A N 1
ATOM 2388 C CA . GLY A 1 304 ? -2.329 -18.964 -6.943 1.00 96.31 304 GLY A CA 1
ATOM 2389 C C . GLY A 1 304 ? -2.207 -17.546 -6.387 1.00 96.31 304 GLY A C 1
ATOM 2390 O O . GLY A 1 304 ? -2.912 -17.217 -5.432 1.00 96.31 304 GLY A O 1
ATOM 2391 N N . LEU A 1 305 ? -1.325 -16.708 -6.944 1.00 97.06 305 LEU A N 1
ATOM 2392 C CA . LEU A 1 305 ? -1.243 -15.297 -6.571 1.00 97.06 305 LEU A CA 1
ATOM 2393 C C . LEU A 1 305 ? -2.378 -14.507 -7.238 1.00 97.06 305 LEU A C 1
ATOM 2395 O O . LEU A 1 305 ? -2.696 -14.748 -8.404 1.00 97.06 305 LEU A O 1
ATOM 2399 N N . PRO A 1 306 ? -2.993 -13.548 -6.526 1.00 95.88 306 PRO A N 1
ATOM 2400 C CA . PRO A 1 306 ? -4.027 -12.711 -7.110 1.00 95.88 306 PRO A CA 1
ATOM 2401 C C . PRO A 1 306 ? -3.379 -11.683 -8.044 1.00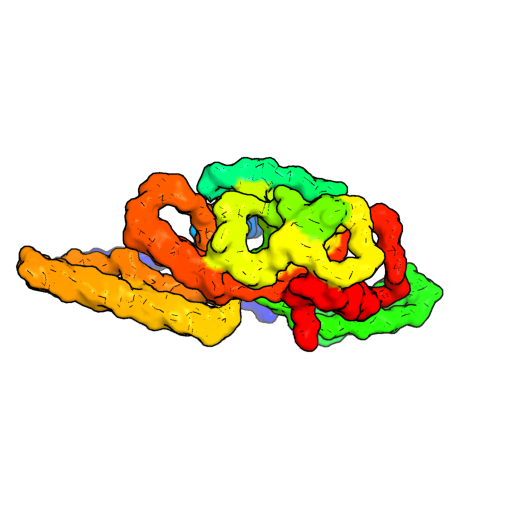 95.88 306 PRO A C 1
ATOM 2403 O O . PRO A 1 306 ? -2.705 -10.769 -7.579 1.00 95.88 306 PRO A O 1
ATOM 2406 N N . VAL A 1 307 ? -3.572 -11.824 -9.353 1.00 94.31 307 VAL A N 1
ATOM 2407 C CA . VAL A 1 307 ? -3.127 -10.849 -10.366 1.00 94.31 307 VAL A CA 1
ATOM 2408 C C . VAL A 1 307 ? -4.274 -9.927 -10.769 1.00 94.31 307 VAL A C 1
ATOM 2410 O O . VAL A 1 307 ? -5.442 -10.254 -10.534 1.00 94.31 307 VAL A O 1
ATOM 2413 N N . SER A 1 308 ? -3.952 -8.769 -11.352 1.00 82.25 308 SER A N 1
ATOM 2414 C CA . SER A 1 308 ? -4.982 -7.892 -11.920 1.00 82.25 308 SER A CA 1
ATOM 2415 C C . SER A 1 308 ? -5.783 -8.650 -12.995 1.00 82.25 308 SER A C 1
ATOM 2417 O O . SER A 1 308 ? -5.163 -9.327 -13.817 1.00 82.25 308 SER A O 1
ATOM 2419 N N . PRO A 1 309 ? -7.128 -8.559 -12.990 1.00 73.94 309 PRO A N 1
ATOM 2420 C CA . PRO A 1 309 ? -7.985 -9.174 -14.003 1.00 73.94 309 PRO A CA 1
ATOM 2421 C C . PRO A 1 309 ? -7.901 -8.478 -15.367 1.00 73.94 309 PRO A C 1
ATOM 2423 O O . PRO A 1 309 ? -7.446 -7.309 -15.417 1.00 73.94 309 PRO A O 1
#

Nearest PDB structures (foldseek):
  6lw8-assembly1_A  TM=6.503E-01  e=7.685E-22  Mycobacterium tuberculosis H37Rv
  6kdu-assembly1_A  TM=6.523E-01  e=3.054E-21  Mycobacterium tuberculosis H37Rv
  6krh-assembly1_A  TM=6.561E-01  e=4.312E-21  Mycobacterium tuberculosis H37Rv
  6ksc-assembly1_A  TM=6.493E-01  e=2.722E-21  Mycobacterium tuberculosis H37Rv
  6ksd-assembly1_A  TM=6.500E-01  e=1.146E-20  Mycobacterium tuberculosis H37Rv

Secondary structure (DSSP, 8-state):
----------------SSTT---TT--HHHHHHHHHHHHHHHHHHHHIIIII---SS-HHHHHHHHHHHHHHHHH-GGG--TT-GGG--S-----SSPPEEE-SSPPPP-----SHHHHHHHHHHHHHHHTSPPP--------SEEEEEEEETTEEEEEEE-TTSSEEEB-GGGGGG-TTS-SB--SS---SEEEEEEEEE--HHHHHHHHHHHHHHHHHHHHHHHHTT--GGG---SSPPPS-HHHHHHHHHT--STT--HHHHHHHHHHHTT-EEEEEEE-S-SS---SSHHHHHHHHHHTT--B--